Protein AF-A0AAN7CM68-F1 (afdb_monomer)

InterPro domains:
  IPR055560 Domain of unknown function DUF7136 [PF23584] (25-98)
  IPR055560 Domain of unknown function DUF7136 [PF23584] (101-208)

Mean predicted aligned error: 13.09 Å

Radius of gyration: 24.4 Å; Cα contacts (8 Å, |Δi|>4): 337; chains: 1; bounding box: 64×38×96 Å

Structure (mmCIF, N/CA/C/O backbone):
data_AF-A0AAN7CM68-F1
#
_entry.id   AF-A0AAN7CM68-F1
#
loop_
_atom_site.group_PDB
_atom_site.id
_atom_site.type_symbol
_atom_site.label_atom_id
_atom_site.label_alt_id
_atom_site.label_comp_id
_atom_site.label_asym_id
_atom_site.label_entity_id
_atom_site.label_seq_id
_atom_site.pdbx_PDB_ins_code
_atom_site.Cartn_x
_atom_site.Cartn_y
_atom_site.Cartn_z
_atom_site.occupancy
_atom_site.B_iso_or_equiv
_atom_site.auth_seq_id
_atom_site.auth_comp_id
_atom_site.auth_asym_id
_atom_site.auth_atom_id
_atom_site.pdbx_PDB_model_num
ATOM 1 N N . MET A 1 1 ? 42.131 8.428 -72.072 1.00 36.12 1 MET A N 1
ATOM 2 C CA . MET A 1 1 ? 42.626 7.891 -70.786 1.00 36.12 1 MET A CA 1
ATOM 3 C C . MET A 1 1 ? 41.613 8.234 -69.709 1.00 36.12 1 MET A C 1
ATOM 5 O O . MET A 1 1 ? 41.350 9.407 -69.492 1.00 36.12 1 MET A O 1
ATOM 9 N N . ARG A 1 2 ? 40.977 7.212 -69.128 1.00 35.72 2 ARG A N 1
ATOM 10 C CA . ARG A 1 2 ? 40.148 7.325 -67.923 1.00 35.72 2 ARG A CA 1
ATOM 11 C C . ARG A 1 2 ? 41.067 7.219 -66.708 1.00 35.72 2 ARG A C 1
ATOM 13 O O . ARG A 1 2 ? 41.903 6.324 -66.688 1.00 35.72 2 ARG A O 1
ATOM 20 N N . LEU A 1 3 ? 40.844 8.055 -65.702 1.00 28.62 3 LEU A N 1
ATOM 21 C CA . LEU A 1 3 ? 41.120 7.729 -64.305 1.00 28.62 3 LEU A CA 1
ATOM 22 C C . LEU A 1 3 ? 40.011 8.362 -63.463 1.00 28.62 3 LEU A C 1
ATOM 24 O O . LEU A 1 3 ? 39.944 9.569 -63.266 1.00 28.62 3 LEU A O 1
ATOM 28 N N . SER A 1 4 ? 39.085 7.498 -63.071 1.00 40.84 4 SER A N 1
ATOM 29 C CA . SER A 1 4 ? 38.078 7.690 -62.038 1.00 40.84 4 SER A CA 1
ATOM 30 C C . SER A 1 4 ? 38.726 7.594 -60.658 1.00 40.84 4 SER A C 1
ATOM 32 O O . SER A 1 4 ? 39.494 6.662 -60.428 1.00 40.84 4 SER A O 1
ATOM 34 N N . SER A 1 5 ? 38.344 8.463 -59.724 1.00 33.94 5 SER A N 1
ATOM 35 C CA . SER A 1 5 ? 38.439 8.169 -58.291 1.00 33.94 5 SER A CA 1
ATOM 36 C C . SER A 1 5 ? 37.196 8.716 -57.577 1.00 33.94 5 SER A C 1
ATOM 38 O O . SER A 1 5 ? 36.943 9.920 -57.669 1.00 33.94 5 SER A O 1
ATOM 40 N N . PRO A 1 6 ? 36.374 7.857 -56.947 1.00 47.22 6 PRO A N 1
ATOM 41 C CA . PRO A 1 6 ? 35.194 8.261 -56.200 1.00 47.22 6 PRO A CA 1
ATOM 42 C C . PRO A 1 6 ? 35.484 8.414 -54.695 1.00 47.22 6 PRO A C 1
ATOM 44 O O . PRO A 1 6 ? 36.424 7.837 -54.162 1.00 47.22 6 PRO A O 1
ATOM 47 N N . ALA A 1 7 ? 34.558 9.106 -54.027 1.00 45.25 7 ALA A N 1
ATOM 48 C CA . ALA A 1 7 ? 34.230 8.990 -52.605 1.00 45.25 7 ALA A CA 1
ATOM 49 C C . ALA A 1 7 ? 35.201 9.599 -51.575 1.00 45.25 7 ALA A C 1
ATOM 51 O O . ALA A 1 7 ? 36.033 8.921 -50.986 1.00 45.25 7 ALA A O 1
ATOM 52 N N . VAL A 1 8 ? 34.924 10.854 -51.207 1.00 42.00 8 VAL A N 1
ATOM 53 C CA . VAL A 1 8 ? 34.974 11.274 -49.797 1.00 42.00 8 VAL A CA 1
ATOM 54 C C . VAL A 1 8 ? 33.658 11.988 -49.491 1.00 42.00 8 VAL A C 1
ATOM 56 O O . VAL A 1 8 ? 33.570 13.210 -49.457 1.00 42.00 8 VAL A O 1
ATOM 59 N N . TRP A 1 9 ? 32.587 11.208 -49.351 1.00 34.94 9 TRP A N 1
ATOM 60 C CA . TRP A 1 9 ? 31.402 11.672 -48.636 1.00 34.94 9 TRP A CA 1
ATOM 61 C C . TRP A 1 9 ? 31.684 11.438 -47.157 1.00 34.94 9 TRP A C 1
ATOM 63 O O . TRP A 1 9 ? 31.400 10.370 -46.622 1.00 34.94 9 TRP A O 1
ATOM 73 N N . SER A 1 10 ? 32.300 12.421 -46.505 1.00 39.22 10 SER A N 1
ATOM 74 C CA . SER A 1 10 ? 32.344 12.459 -45.048 1.00 39.22 10 SER A CA 1
ATOM 75 C C . SER A 1 10 ? 30.936 12.761 -44.544 1.00 39.22 10 SER A C 1
ATOM 77 O O . SER A 1 10 ? 30.595 13.909 -44.272 1.00 39.22 10 SER A O 1
ATOM 79 N N . PHE A 1 11 ? 30.100 11.731 -44.419 1.00 37.66 11 PHE A N 1
ATOM 80 C CA . PHE A 1 11 ? 29.031 11.781 -43.437 1.00 37.66 11 PHE A CA 1
ATOM 81 C C . PHE A 1 11 ? 29.714 11.734 -42.076 1.00 37.66 11 PHE A C 1
ATOM 83 O O . PHE A 1 11 ? 30.081 10.673 -41.577 1.00 37.66 11 PHE A O 1
ATOM 90 N N . VAL A 1 12 ? 29.922 12.911 -41.489 1.00 42.41 12 VAL A N 1
ATOM 91 C CA . VAL A 1 12 ? 30.040 13.037 -40.040 1.00 42.41 12 VAL A CA 1
ATOM 92 C C . VAL A 1 12 ? 28.701 12.545 -39.508 1.00 42.41 12 VAL A C 1
ATOM 94 O O . VAL A 1 12 ? 27.730 13.297 -39.445 1.00 42.41 12 VAL A O 1
ATOM 97 N N . THR A 1 13 ? 28.605 11.245 -39.230 1.00 47.78 13 THR A N 1
ATOM 98 C CA . THR A 1 13 ? 27.513 10.705 -38.437 1.00 47.78 13 THR A CA 1
ATOM 99 C C . THR A 1 13 ? 27.644 11.391 -37.095 1.00 47.78 13 THR A C 1
ATOM 101 O O . THR A 1 13 ? 28.538 11.076 -36.308 1.00 47.78 13 THR A O 1
ATOM 104 N N . SER A 1 14 ? 26.816 12.416 -36.900 1.00 43.22 14 SER A N 1
ATOM 105 C CA . SER A 1 14 ? 26.559 13.001 -35.600 1.00 43.22 14 SER A CA 1
ATOM 106 C C . SER A 1 14 ? 26.435 11.841 -34.624 1.00 43.22 14 SER A C 1
ATOM 108 O O . SER A 1 14 ? 25.642 10.922 -34.846 1.00 43.22 14 SER A O 1
ATOM 110 N N . LEU A 1 15 ? 27.288 11.852 -33.602 1.00 45.03 15 LEU A N 1
ATOM 111 C CA . LEU A 1 15 ? 27.149 11.021 -32.425 1.00 45.03 15 LEU A CA 1
ATOM 112 C C . LEU A 1 15 ? 25.863 11.490 -31.734 1.00 45.03 15 LEU A C 1
ATOM 114 O O . LEU A 1 15 ? 25.888 12.226 -30.753 1.00 45.03 15 LEU A O 1
ATOM 118 N N . VAL A 1 16 ? 24.717 11.129 -32.312 1.00 39.53 16 VAL A N 1
ATOM 119 C CA . VAL A 1 16 ? 23.469 11.080 -31.582 1.00 39.53 16 VAL A CA 1
ATOM 120 C C . VAL A 1 16 ? 23.751 10.000 -30.559 1.00 39.53 16 VAL A C 1
ATOM 122 O O . VAL A 1 16 ? 23.796 8.816 -30.896 1.00 39.53 16 VAL A O 1
ATOM 125 N N . CYS A 1 17 ? 24.028 10.406 -29.322 1.00 37.34 17 CYS A N 1
ATOM 126 C CA . CYS A 1 17 ? 23.752 9.551 -28.187 1.00 37.34 17 CYS A CA 1
ATOM 127 C C . CYS A 1 17 ? 22.266 9.212 -28.302 1.00 37.34 17 CYS A C 1
ATOM 129 O O . CYS A 1 17 ? 21.407 9.934 -27.799 1.00 37.34 17 CYS A O 1
ATOM 131 N N . LEU A 1 18 ? 21.958 8.143 -29.036 1.00 40.59 18 LEU A N 1
ATOM 132 C CA . LEU A 1 18 ? 20.762 7.370 -28.813 1.00 40.59 18 LEU A CA 1
ATOM 133 C C . LEU A 1 18 ? 20.963 6.863 -27.393 1.00 40.59 18 LEU A C 1
ATOM 135 O O . LEU A 1 18 ? 21.586 5.829 -27.165 1.00 40.59 18 LEU A O 1
ATOM 139 N N . TYR A 1 19 ? 20.513 7.654 -26.418 1.00 42.66 19 TYR A N 1
ATOM 140 C CA . TYR A 1 19 ? 20.039 7.070 -25.185 1.00 42.66 19 TYR A CA 1
ATOM 141 C C . TYR A 1 19 ? 19.116 5.958 -25.657 1.00 42.66 19 TYR A C 1
ATOM 143 O O . TYR A 1 19 ? 18.123 6.228 -26.334 1.00 42.66 19 TYR A O 1
ATOM 151 N N . VAL A 1 20 ? 19.519 4.710 -25.429 1.00 46.28 20 VAL A N 1
ATOM 152 C CA . VAL A 1 20 ? 18.593 3.595 -25.528 1.00 46.28 20 VAL A CA 1
ATOM 153 C C . VAL A 1 20 ? 17.522 3.950 -24.512 1.00 46.28 20 VAL A C 1
ATOM 155 O O . VAL A 1 20 ? 17.718 3.794 -23.309 1.00 46.28 20 VAL A O 1
ATOM 158 N N . VAL A 1 21 ? 16.437 4.559 -24.986 1.00 54.03 21 VAL A N 1
ATOM 159 C CA . VAL A 1 21 ? 15.210 4.648 -24.219 1.00 54.03 21 VAL A CA 1
ATOM 160 C C . VAL A 1 21 ? 14.783 3.199 -24.156 1.00 54.03 21 VAL A C 1
ATOM 162 O O . VAL A 1 21 ? 14.296 2.654 -25.143 1.00 54.03 21 VAL A O 1
ATOM 165 N N . ALA A 1 22 ? 15.132 2.533 -23.057 1.00 57.31 22 ALA A N 1
ATOM 166 C CA . ALA A 1 22 ? 14.662 1.188 -22.813 1.00 57.31 22 ALA A CA 1
ATOM 167 C C . ALA A 1 22 ? 13.136 1.259 -22.894 1.00 57.31 22 ALA A C 1
ATOM 169 O O . ALA A 1 22 ? 12.516 2.069 -22.196 1.00 57.31 22 ALA A O 1
ATOM 170 N N . GLU A 1 23 ? 12.551 0.501 -23.820 1.00 59.91 23 GLU A N 1
ATOM 171 C CA . GLU A 1 23 ? 11.101 0.454 -23.939 1.00 59.91 23 GLU A CA 1
ATOM 172 C C . GLU A 1 23 ? 10.525 -0.014 -22.593 1.00 59.91 23 GLU A C 1
ATOM 174 O O . GLU A 1 23 ? 11.128 -0.865 -21.923 1.00 59.91 23 GLU A O 1
ATOM 179 N N . PRO A 1 24 ? 9.409 0.578 -22.135 1.00 64.19 24 PRO A N 1
ATOM 180 C CA . PRO A 1 24 ? 8.782 0.131 -20.906 1.00 64.19 24 PRO A CA 1
ATOM 181 C C . PRO A 1 24 ? 8.359 -1.333 -21.067 1.00 64.19 24 PRO A C 1
ATOM 183 O O . PRO A 1 24 ? 7.583 -1.670 -21.958 1.00 64.19 24 PRO A O 1
ATOM 186 N N . ALA A 1 25 ? 8.856 -2.187 -20.175 1.00 75.75 25 ALA A N 1
ATOM 187 C CA . ALA A 1 25 ? 8.429 -3.574 -20.025 1.00 75.75 25 ALA A CA 1
ATOM 188 C C . ALA A 1 25 ? 6.964 -3.654 -19.567 1.00 75.75 25 ALA A C 1
ATOM 190 O O . ALA A 1 25 ? 6.265 -4.631 -19.833 1.00 75.75 25 ALA A O 1
ATOM 191 N N . GLY A 1 26 ? 6.491 -2.607 -18.888 1.00 86.75 26 GLY A N 1
ATOM 192 C CA . GLY A 1 26 ? 5.092 -2.410 -18.550 1.00 86.75 26 GLY A CA 1
ATOM 193 C C . GLY A 1 26 ? 4.875 -1.190 -17.662 1.00 86.75 26 GLY A C 1
ATOM 194 O O . GLY A 1 26 ? 5.819 -0.510 -17.254 1.00 86.75 26 GLY A O 1
ATOM 195 N N . VAL A 1 27 ? 3.605 -0.929 -17.358 1.00 88.56 27 VAL A N 1
ATOM 196 C CA . VAL A 1 27 ? 3.201 0.073 -16.368 1.00 88.56 27 VAL A CA 1
ATOM 197 C C . VAL A 1 27 ? 2.935 -0.647 -15.051 1.00 88.56 27 VAL A C 1
ATOM 199 O O . VAL A 1 27 ? 2.140 -1.586 -15.025 1.00 88.56 27 VAL A O 1
ATOM 202 N N . LEU A 1 28 ? 3.623 -0.231 -13.990 1.00 88.50 28 LEU A N 1
ATOM 203 C CA . LEU A 1 28 ? 3.284 -0.566 -12.609 1.00 88.50 28 LEU A CA 1
ATOM 204 C C . LEU A 1 28 ? 2.388 0.545 -12.072 1.00 88.50 28 LEU A C 1
ATOM 206 O O . LEU A 1 28 ? 2.791 1.707 -12.101 1.00 88.50 28 LEU A O 1
ATOM 210 N N . GLU A 1 29 ? 1.212 0.198 -11.567 1.00 90.19 29 GLU A N 1
ATOM 211 C CA . GLU A 1 29 ? 0.297 1.153 -10.945 1.00 90.19 29 GLU A CA 1
ATOM 212 C C . GLU A 1 29 ? 0.022 0.747 -9.498 1.00 90.19 29 GLU A C 1
ATOM 214 O O . GLU A 1 29 ? -0.225 -0.423 -9.198 1.00 90.19 29 GLU A O 1
ATOM 219 N N . ILE A 1 30 ? 0.125 1.728 -8.605 1.00 88.69 30 ILE A N 1
ATOM 220 C CA . ILE A 1 30 ? -0.050 1.578 -7.164 1.00 88.69 30 ILE A CA 1
ATOM 221 C C . ILE A 1 30 ? -1.099 2.589 -6.727 1.00 88.69 30 ILE A C 1
ATOM 223 O O . ILE A 1 30 ? -0.873 3.791 -6.866 1.00 88.69 30 ILE A O 1
ATOM 227 N N . ASP A 1 31 ? -2.194 2.114 -6.142 1.00 88.75 31 ASP A N 1
ATOM 228 C CA . ASP A 1 31 ? -3.308 2.959 -5.726 1.00 88.75 31 ASP A CA 1
ATOM 229 C C . ASP A 1 31 ? -3.589 2.843 -4.234 1.00 88.75 31 ASP A C 1
ATOM 231 O O . ASP A 1 31 ? -3.668 1.751 -3.672 1.00 88.75 31 ASP A O 1
ATOM 235 N N . LEU A 1 32 ? -3.848 3.977 -3.592 1.00 87.00 32 LEU A N 1
ATOM 236 C CA . LEU A 1 32 ? -4.474 4.043 -2.283 1.00 87.00 32 LEU A CA 1
ATOM 237 C C . LEU A 1 32 ? -5.956 3.661 -2.419 1.00 87.00 32 LEU A C 1
ATOM 239 O O . LEU A 1 32 ? -6.823 4.472 -2.757 1.00 87.00 32 LEU A O 1
ATOM 243 N N . VAL A 1 33 ? -6.258 2.401 -2.121 1.00 86.62 33 VAL A N 1
ATOM 244 C CA . VAL A 1 33 ? -7.617 1.849 -2.147 1.00 86.62 33 VAL A CA 1
ATOM 245 C C . VAL A 1 33 ? -8.419 2.392 -0.978 1.00 86.62 33 VAL A C 1
ATOM 247 O O . VAL A 1 33 ? -9.565 2.825 -1.145 1.00 86.62 33 VAL A O 1
ATOM 250 N N . PHE A 1 34 ? -7.801 2.394 0.200 1.00 84.06 34 PHE A N 1
ATOM 251 C CA . PHE A 1 34 ? -8.412 2.864 1.424 1.00 84.06 34 PHE A CA 1
ATOM 252 C C . PHE A 1 34 ? -7.363 3.500 2.341 1.00 84.06 34 PHE A C 1
ATOM 254 O O . PHE A 1 34 ? -6.275 2.954 2.491 1.00 84.06 34 PHE A O 1
ATOM 261 N N . PRO A 1 35 ? -7.686 4.609 3.014 1.00 79.75 35 PRO A N 1
ATOM 262 C CA . PRO A 1 35 ? -8.949 5.347 2.957 1.00 79.75 35 PRO A CA 1
ATOM 263 C C . PRO A 1 35 ? -9.004 6.421 1.869 1.00 79.75 35 PRO A C 1
ATOM 265 O O . PRO A 1 35 ? -8.047 7.140 1.609 1.00 79.75 35 PRO A O 1
ATOM 268 N N . ARG A 1 36 ? -10.193 6.579 1.276 1.00 78.12 36 ARG A N 1
ATOM 269 C CA . ARG A 1 36 ? -10.518 7.647 0.309 1.00 78.12 36 ARG A CA 1
ATOM 270 C C . ARG A 1 36 ? -11.063 8.895 1.003 1.00 78.12 36 ARG A C 1
ATOM 272 O O . ARG A 1 36 ? -11.408 8.824 2.182 1.00 78.12 36 ARG A O 1
ATOM 279 N N . ASN A 1 37 ? -11.237 10.003 0.270 1.00 71.94 37 ASN A N 1
ATOM 280 C CA . ASN A 1 37 ? -11.794 11.276 0.766 1.00 71.94 37 ASN A CA 1
ATOM 281 C C . ASN A 1 37 ? -13.298 11.186 1.134 1.00 71.94 37 ASN A C 1
ATOM 283 O O . ASN A 1 37 ? -14.180 11.777 0.507 1.00 71.94 37 ASN A O 1
ATOM 287 N N . LYS A 1 38 ? -13.601 10.381 2.152 1.00 72.56 38 LYS A N 1
ATOM 288 C CA . LYS A 1 38 ? -14.911 10.169 2.765 1.00 72.56 38 LYS A CA 1
ATOM 289 C C . LYS A 1 38 ? -14.744 10.165 4.280 1.00 72.56 38 LYS A C 1
ATOM 291 O O . LYS A 1 38 ? -13.650 10.268 4.824 1.00 72.56 38 LYS A O 1
ATOM 296 N N . THR A 1 39 ? -15.873 10.103 4.971 1.00 71.38 39 THR A N 1
ATOM 297 C CA . THR A 1 39 ? -15.906 10.070 6.429 1.00 71.38 39 THR A CA 1
ATOM 298 C C . THR A 1 39 ? -16.145 8.650 6.908 1.00 71.38 39 THR A C 1
ATOM 300 O O . THR A 1 39 ? -17.187 8.075 6.592 1.00 71.38 39 THR A O 1
ATOM 303 N N . TYR A 1 40 ? -15.233 8.151 7.732 1.00 73.50 40 TYR A N 1
ATOM 304 C CA . TYR A 1 40 ? -15.317 6.829 8.341 1.00 73.50 40 TYR A CA 1
ATOM 305 C C . TYR A 1 40 ? -15.527 6.945 9.846 1.00 73.50 40 TYR A C 1
ATOM 307 O O . TYR A 1 40 ? -15.152 7.951 10.467 1.00 73.50 40 TYR A O 1
ATOM 315 N N . GLU A 1 41 ? -16.153 5.921 10.418 1.00 74.69 41 GLU A N 1
ATOM 316 C CA . GLU A 1 41 ? -16.169 5.740 11.861 1.00 74.69 41 GLU A CA 1
ATOM 317 C C . GLU A 1 41 ? -14.741 5.436 12.348 1.00 74.69 41 GLU A C 1
ATOM 319 O O . GLU A 1 41 ? -14.076 4.585 11.755 1.00 74.69 41 GLU A O 1
ATOM 324 N N . PRO A 1 42 ? -14.235 6.125 13.389 1.00 69.94 42 PRO A N 1
ATOM 325 C CA . PRO A 1 42 ? -12.911 5.836 13.921 1.00 69.94 42 PRO A CA 1
ATOM 326 C C . PRO A 1 42 ? -12.844 4.398 14.440 1.00 69.94 42 PRO A C 1
ATOM 328 O O . PRO A 1 42 ? -13.576 4.039 15.362 1.00 69.94 42 PRO A O 1
ATOM 331 N N . THR A 1 43 ? -11.931 3.603 13.889 1.00 73.75 43 THR A N 1
ATOM 332 C CA . THR A 1 43 ? -11.587 2.280 14.416 1.00 73.75 43 THR A CA 1
ATOM 333 C C . THR A 1 43 ? -10.100 2.271 14.775 1.00 73.75 43 THR A C 1
ATOM 335 O O . THR A 1 43 ? -9.295 2.779 13.995 1.00 73.75 43 THR A O 1
ATOM 338 N N . PRO A 1 44 ? -9.701 1.748 15.952 1.00 75.25 44 PRO A N 1
ATOM 339 C CA . PRO A 1 44 ? -8.299 1.774 16.368 1.00 75.25 44 PRO A CA 1
ATOM 340 C C . PRO A 1 44 ? -7.354 1.047 15.410 1.00 75.25 44 PRO A C 1
ATOM 342 O O . PRO A 1 44 ? -6.194 1.409 15.365 1.00 75.25 44 PRO A O 1
ATOM 345 N N . TYR A 1 45 ? -7.845 0.067 14.651 1.00 80.50 45 TYR A N 1
ATOM 346 C CA . TYR A 1 45 ? -7.060 -0.760 13.727 1.00 80.50 45 TYR A CA 1
ATOM 347 C C . TYR A 1 45 ? -7.503 -0.565 12.280 1.00 80.50 45 TYR A C 1
ATOM 349 O O . TYR A 1 45 ? -7.581 -1.516 11.505 1.00 80.50 45 TYR A O 1
ATOM 357 N N . MET A 1 46 ? -7.880 0.666 11.934 1.00 80.50 46 MET A N 1
ATOM 358 C CA . MET A 1 46 ? -8.304 0.984 10.579 1.00 80.50 46 MET A CA 1
ATOM 359 C C . MET A 1 46 ? -7.132 0.765 9.610 1.00 80.50 46 MET A C 1
ATOM 361 O O . MET A 1 46 ? -6.105 1.420 9.789 1.00 80.50 46 MET A O 1
ATOM 365 N N . PRO A 1 47 ? -7.256 -0.123 8.606 1.00 85.69 47 PRO A N 1
ATOM 366 C CA . PRO A 1 47 ? -6.150 -0.403 7.698 1.00 85.69 47 PRO A CA 1
ATOM 367 C C . PRO A 1 47 ? -5.879 0.789 6.774 1.00 85.69 47 PRO A C 1
ATOM 369 O O . PRO A 1 47 ? -6.783 1.553 6.446 1.00 85.69 47 PRO A O 1
ATOM 372 N N . VAL A 1 48 ? -4.651 0.915 6.290 1.00 85.25 48 VAL A N 1
ATOM 373 C CA . VAL A 1 48 ? -4.329 1.648 5.061 1.00 85.25 48 VAL A CA 1
ATOM 374 C C . VAL A 1 48 ? -4.074 0.595 3.993 1.00 85.25 48 VAL A C 1
ATOM 376 O O . VAL A 1 48 ? -3.202 -0.246 4.169 1.00 85.25 48 VAL A O 1
ATOM 379 N N . VAL A 1 49 ? -4.864 0.593 2.923 1.00 87.62 49 VAL A N 1
ATOM 380 C CA . VAL A 1 49 ? -4.839 -0.450 1.892 1.00 87.62 49 VAL A CA 1
ATOM 381 C C . VAL A 1 49 ? -4.341 0.142 0.588 1.00 87.62 49 VAL A C 1
ATOM 383 O O . VAL A 1 49 ? -4.957 1.062 0.042 1.00 87.62 49 VAL A O 1
ATOM 386 N N . PHE A 1 50 ? -3.269 -0.445 0.074 1.00 88.81 50 PHE A N 1
ATOM 387 C CA . PHE A 1 50 ? -2.759 -0.213 -1.265 1.00 88.81 50 PHE A CA 1
ATOM 388 C C . PHE A 1 50 ? -3.150 -1.372 -2.169 1.00 88.81 50 PHE A C 1
ATOM 390 O O . PHE A 1 50 ? -3.125 -2.532 -1.758 1.00 88.81 50 PHE A O 1
ATOM 397 N N . GLY A 1 51 ? -3.523 -1.054 -3.397 1.00 89.31 51 GLY A N 1
ATOM 398 C CA . GLY A 1 51 ? -3.734 -2.030 -4.445 1.00 89.31 51 GLY A CA 1
ATOM 399 C C . GLY A 1 51 ? -2.694 -1.845 -5.542 1.00 89.31 51 GLY A C 1
ATOM 400 O O . GLY A 1 51 ? -2.225 -0.734 -5.781 1.00 89.31 51 GLY A O 1
ATOM 401 N N . PHE A 1 52 ? -2.347 -2.943 -6.199 1.00 89.44 52 PHE A N 1
ATOM 402 C CA . PHE A 1 52 ? -1.320 -2.973 -7.226 1.00 89.44 52 PHE A CA 1
ATOM 403 C C . PHE A 1 52 ? -1.845 -3.641 -8.488 1.00 89.44 52 PHE A C 1
ATOM 405 O O . PHE A 1 52 ? -2.320 -4.785 -8.454 1.00 89.44 52 PHE A O 1
ATOM 412 N N . HIS A 1 53 ? -1.660 -2.941 -9.600 1.00 88.50 53 HIS A N 1
ATOM 413 C CA . HIS A 1 53 ? -1.755 -3.487 -10.944 1.00 88.50 53 HIS A CA 1
ATOM 414 C C . HIS A 1 53 ? -0.355 -3.760 -11.484 1.00 88.50 53 HIS A C 1
ATOM 416 O O . HIS A 1 53 ? 0.564 -2.962 -11.305 1.00 88.50 53 HIS A O 1
ATOM 422 N N . ASN A 1 54 ? -0.195 -4.897 -12.155 1.00 86.00 54 ASN A N 1
ATOM 423 C CA . ASN A 1 54 ? 1.075 -5.430 -12.629 1.00 86.00 54 ASN A CA 1
ATOM 424 C C . ASN A 1 54 ? 2.069 -5.733 -11.493 1.00 86.00 54 ASN A C 1
ATOM 426 O O . ASN A 1 54 ? 3.236 -5.337 -11.522 1.00 86.00 54 ASN A O 1
ATOM 430 N N . GLY A 1 55 ? 1.591 -6.455 -10.472 1.00 81.88 55 GLY A N 1
ATOM 431 C CA . GLY A 1 55 ? 2.338 -6.772 -9.245 1.00 81.88 55 GLY A CA 1
ATOM 432 C C . GLY A 1 55 ? 3.677 -7.489 -9.471 1.00 81.88 55 GLY A C 1
ATOM 433 O O . GLY A 1 55 ? 4.614 -7.318 -8.696 1.00 81.88 55 GLY A O 1
ATOM 434 N N . GLU A 1 56 ? 3.835 -8.226 -10.573 1.00 81.94 56 GLU A N 1
ATOM 435 C CA . GLU A 1 56 ? 5.114 -8.855 -10.941 1.00 81.94 56 GLU A CA 1
ATOM 436 C C . GLU A 1 56 ? 6.237 -7.826 -11.173 1.00 81.94 56 GLU A C 1
ATOM 438 O O . GLU A 1 56 ? 7.413 -8.119 -10.937 1.00 81.94 56 GLU A O 1
ATOM 443 N N . LEU A 1 57 ? 5.902 -6.592 -11.573 1.00 84.50 57 LEU A N 1
ATOM 444 C CA . LEU A 1 57 ? 6.878 -5.505 -11.687 1.00 84.50 57 LEU A CA 1
ATOM 445 C C . LEU A 1 57 ? 7.354 -4.998 -10.321 1.00 84.50 57 LEU A C 1
ATOM 447 O O . LEU A 1 57 ? 8.472 -4.490 -10.229 1.00 84.50 57 LEU A O 1
ATOM 451 N N . VAL A 1 58 ? 6.576 -5.192 -9.249 1.00 80.88 58 VAL A N 1
ATOM 452 C CA . VAL A 1 58 ? 6.989 -4.849 -7.878 1.00 80.88 58 VAL A CA 1
ATOM 453 C C . VAL A 1 58 ? 8.163 -5.717 -7.439 1.00 80.88 58 VAL A C 1
ATOM 455 O O . VAL A 1 58 ? 9.108 -5.208 -6.842 1.00 80.88 58 VAL A O 1
ATOM 458 N N . ARG A 1 59 ? 8.179 -7.005 -7.813 1.00 76.62 59 ARG A N 1
ATOM 459 C CA . ARG A 1 59 ? 9.314 -7.904 -7.524 1.00 76.62 59 ARG A CA 1
ATOM 460 C C . ARG A 1 59 ? 10.614 -7.428 -8.160 1.00 76.62 59 ARG A C 1
ATOM 462 O O . ARG A 1 59 ? 11.686 -7.637 -7.596 1.00 76.62 59 ARG A O 1
ATOM 469 N N . ARG A 1 60 ? 10.512 -6.821 -9.345 1.00 75.69 60 ARG A N 1
ATOM 470 C CA . ARG A 1 60 ? 11.659 -6.293 -10.088 1.00 75.69 60 ARG A CA 1
ATOM 471 C C . ARG A 1 60 ? 12.111 -4.953 -9.520 1.00 75.69 60 ARG A C 1
ATOM 473 O O . ARG A 1 60 ? 13.298 -4.765 -9.293 1.00 75.69 60 ARG A O 1
ATOM 480 N N . LEU A 1 61 ? 11.169 -4.042 -9.282 1.00 76.94 61 LEU A N 1
ATOM 481 C CA . LEU A 1 61 ? 11.464 -2.688 -8.820 1.00 76.94 61 LEU A CA 1
ATOM 482 C C . LEU A 1 61 ? 11.850 -2.638 -7.331 1.00 76.94 61 LEU A C 1
ATOM 484 O O . LEU A 1 61 ? 12.573 -1.730 -6.935 1.00 76.94 61 LEU A O 1
ATOM 488 N N . ARG A 1 62 ? 11.374 -3.598 -6.525 1.00 74.75 62 ARG A N 1
ATOM 489 C CA . ARG A 1 62 ? 11.501 -3.644 -5.057 1.00 74.75 62 ARG A CA 1
ATOM 490 C C . ARG A 1 62 ? 11.245 -2.279 -4.386 1.00 74.75 62 ARG A C 1
ATOM 492 O O . ARG A 1 62 ? 12.103 -1.804 -3.645 1.00 74.75 62 ARG A O 1
ATOM 499 N N . PRO A 1 63 ? 10.105 -1.616 -4.656 1.00 75.44 63 PRO A N 1
ATOM 500 C CA . PRO A 1 63 ? 9.806 -0.343 -4.024 1.00 75.44 63 PRO A CA 1
ATOM 501 C C . PRO A 1 63 ? 9.463 -0.539 -2.543 1.00 75.44 63 PRO A C 1
ATOM 503 O O . PRO A 1 63 ? 8.901 -1.563 -2.153 1.00 75.44 63 PRO A O 1
ATOM 506 N N . ASP A 1 64 ? 9.744 0.482 -1.741 1.00 76.69 64 ASP A N 1
ATOM 507 C CA . ASP A 1 64 ? 9.227 0.599 -0.381 1.00 76.69 64 ASP A CA 1
ATOM 508 C C . ASP A 1 64 ? 7.995 1.510 -0.386 1.00 76.69 64 ASP A C 1
ATOM 510 O O . ASP A 1 64 ? 7.969 2.533 -1.079 1.00 76.69 64 ASP A O 1
ATOM 514 N N . ILE A 1 65 ? 6.980 1.163 0.410 1.00 76.25 65 ILE A N 1
ATOM 515 C CA . ILE A 1 65 ? 5.889 2.088 0.721 1.00 76.25 65 ILE A CA 1
ATOM 516 C C . ILE A 1 65 ? 6.218 2.776 2.031 1.00 76.25 65 ILE A C 1
ATOM 518 O O . ILE A 1 65 ? 6.336 2.135 3.073 1.00 76.25 65 ILE A O 1
ATOM 522 N N . VAL A 1 66 ? 6.323 4.100 1.971 1.00 73.56 66 VAL A N 1
ATOM 523 C CA . VAL A 1 66 ? 6.497 4.942 3.150 1.00 73.56 66 VAL A CA 1
ATOM 524 C C . VAL A 1 66 ? 5.217 5.731 3.363 1.00 73.56 66 VAL A C 1
ATOM 526 O O . VAL A 1 66 ? 4.822 6.522 2.505 1.00 73.56 66 VAL A O 1
ATOM 529 N N . ILE A 1 67 ? 4.569 5.516 4.506 1.00 73.44 67 ILE A N 1
ATOM 530 C CA . ILE A 1 67 ? 3.439 6.335 4.941 1.00 73.44 67 ILE A CA 1
ATOM 531 C C . ILE A 1 67 ? 3.826 7.131 6.179 1.00 73.44 67 ILE A C 1
ATOM 533 O O . ILE A 1 67 ? 4.384 6.591 7.130 1.00 73.44 67 ILE A O 1
ATOM 537 N N . SER A 1 68 ? 3.472 8.410 6.185 1.00 72.44 68 SER A N 1
ATOM 538 C CA . SER A 1 68 ? 3.614 9.264 7.360 1.00 72.44 68 SER A CA 1
ATOM 539 C C . SER A 1 68 ? 2.249 9.454 8.001 1.00 72.44 68 SER A C 1
ATOM 541 O O . SER A 1 68 ? 1.307 9.945 7.370 1.00 72.44 68 SER A O 1
ATOM 543 N N . ILE A 1 69 ? 2.133 9.075 9.270 1.00 70.38 69 ILE A N 1
ATOM 544 C CA . ILE A 1 69 ? 0.911 9.261 10.049 1.00 70.38 69 ILE A CA 1
ATOM 545 C C . ILE A 1 69 ? 1.147 10.404 11.030 1.00 70.38 69 ILE A C 1
ATOM 547 O O . ILE A 1 69 ? 2.044 10.348 11.870 1.00 70.38 69 ILE A O 1
ATOM 551 N N . LEU A 1 70 ? 0.333 11.455 10.930 1.00 70.00 70 LEU A N 1
ATOM 552 C CA . LEU A 1 70 ? 0.483 12.652 11.751 1.00 70.00 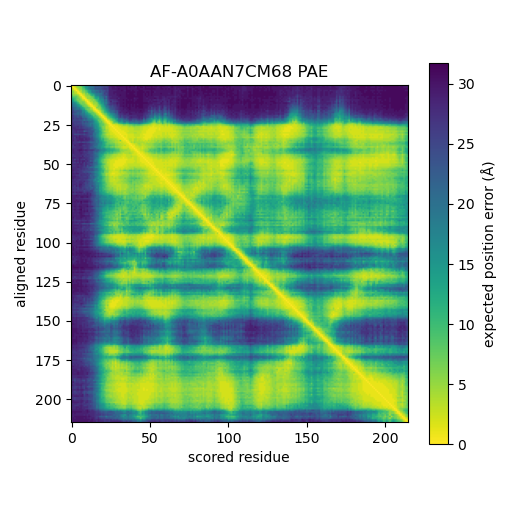70 LEU A CA 1
ATOM 553 C C . LEU A 1 70 ? -0.179 12.455 13.112 1.00 70.00 70 LEU A C 1
ATOM 555 O O . LEU A 1 70 ? -1.273 11.899 13.226 1.00 70.00 70 LEU A O 1
ATOM 559 N N . ASN A 1 71 ? 0.430 12.968 14.172 1.00 64.56 71 ASN A N 1
ATOM 560 C CA . ASN A 1 71 ? -0.239 13.058 15.459 1.00 64.56 71 ASN A CA 1
ATOM 561 C C . ASN A 1 71 ? -1.277 14.193 15.428 1.00 64.56 71 ASN A C 1
ATOM 563 O O . ASN A 1 71 ? -0.983 15.325 15.054 1.00 64.56 71 ASN A O 1
ATOM 567 N N . LYS A 1 72 ? -2.518 13.912 15.847 1.00 65.25 72 LYS A N 1
ATOM 568 C CA . LYS A 1 72 ? -3.577 14.932 15.878 1.00 65.25 72 LYS A CA 1
ATOM 569 C C . LYS A 1 72 ? -3.272 16.070 16.851 1.00 65.25 72 LYS A C 1
ATOM 571 O O . LYS A 1 72 ? -3.669 17.205 16.602 1.00 65.25 72 LYS A O 1
ATOM 576 N N . ALA A 1 73 ? -2.666 15.743 17.990 1.00 70.56 73 ALA A N 1
ATOM 577 C CA . ALA A 1 73 ? -2.368 16.710 19.040 1.00 70.56 73 ALA A CA 1
ATOM 578 C C . ALA A 1 73 ? -1.163 17.590 18.681 1.00 70.56 73 ALA A C 1
ATOM 580 O O . ALA A 1 73 ? -1.097 18.731 19.129 1.00 70.56 73 ALA A O 1
ATOM 581 N N . ASP A 1 74 ? -0.252 17.070 17.858 1.00 71.19 74 ASP A N 1
ATOM 582 C CA . ASP A 1 74 ? 0.925 17.781 17.371 1.00 71.19 74 ASP A CA 1
ATOM 583 C C . ASP A 1 74 ? 1.236 17.348 15.929 1.00 71.19 74 ASP A C 1
ATOM 585 O O . ASP A 1 74 ? 1.943 16.363 15.725 1.00 71.19 74 ASP A O 1
ATOM 589 N N . PRO A 1 75 ? 0.713 18.054 14.912 1.00 69.50 75 PRO A N 1
ATOM 590 C CA . PRO A 1 75 ? 0.919 17.694 13.509 1.00 69.50 75 PRO A CA 1
ATOM 591 C C . PRO A 1 75 ? 2.382 17.723 13.047 1.00 69.50 75 PRO A C 1
ATOM 593 O O . PRO A 1 75 ? 2.675 17.188 11.983 1.00 69.50 75 PRO A O 1
ATOM 596 N N . ASN A 1 76 ? 3.290 18.334 13.817 1.00 74.19 76 ASN A N 1
ATOM 597 C CA . ASN A 1 76 ? 4.728 18.303 13.530 1.00 74.19 76 ASN A CA 1
ATOM 598 C C . ASN A 1 76 ? 5.387 17.002 14.008 1.00 74.19 76 ASN A C 1
ATOM 600 O O . ASN A 1 76 ? 6.542 16.737 13.687 1.00 74.19 76 ASN A O 1
ATOM 604 N N . ASN A 1 77 ? 4.660 16.205 14.789 1.00 70.00 77 ASN A N 1
ATOM 605 C CA . ASN A 1 77 ? 5.069 14.897 15.257 1.00 70.00 77 ASN A CA 1
ATOM 606 C C . ASN A 1 77 ? 4.414 13.831 14.369 1.00 70.00 77 ASN A C 1
ATOM 608 O O . ASN A 1 77 ? 3.252 13.460 14.564 1.00 70.00 77 ASN A O 1
ATOM 612 N N . SER A 1 78 ? 5.152 13.389 13.354 1.00 69.56 78 SER A N 1
ATOM 613 C CA . SER A 1 78 ? 4.777 12.279 12.482 1.00 69.56 78 SER A CA 1
ATOM 614 C C . SER A 1 78 ? 5.553 11.022 12.848 1.00 69.56 78 SER A C 1
ATOM 616 O O . SER A 1 78 ? 6.714 11.089 13.246 1.00 69.56 78 SER A O 1
ATOM 618 N N . GLU A 1 79 ? 4.917 9.871 12.671 1.00 68.94 79 GLU A N 1
ATOM 619 C CA . GLU A 1 79 ? 5.625 8.596 12.619 1.00 68.94 79 GLU A CA 1
ATOM 620 C C . GLU A 1 79 ? 5.569 8.046 11.200 1.00 68.94 79 GLU A C 1
ATOM 622 O O . GLU A 1 79 ? 4.502 8.017 10.576 1.00 68.94 79 GLU A O 1
ATOM 627 N N . ASP A 1 80 ? 6.736 7.638 10.711 1.00 66.62 80 ASP A N 1
ATOM 628 C CA . ASP A 1 80 ? 6.894 7.028 9.402 1.00 66.62 80 ASP A CA 1
ATOM 629 C C . ASP A 1 80 ? 6.839 5.510 9.548 1.00 66.62 80 ASP A C 1
ATOM 631 O O . ASP A 1 80 ? 7.583 4.911 10.328 1.00 66.62 80 ASP A O 1
ATOM 635 N N . TYR A 1 81 ? 5.962 4.893 8.767 1.00 66.88 81 TYR A N 1
ATOM 636 C CA . TYR A 1 81 ? 5.871 3.450 8.631 1.00 66.88 81 TYR A CA 1
ATOM 637 C C . TYR A 1 81 ? 6.392 3.068 7.259 1.00 66.88 81 TYR A C 1
ATOM 639 O O . TYR A 1 81 ? 5.947 3.604 6.242 1.00 66.88 81 TYR A O 1
ATOM 647 N N . ILE A 1 82 ? 7.349 2.147 7.257 1.00 63.34 82 ILE A N 1
ATOM 648 C CA . ILE A 1 82 ? 7.982 1.637 6.048 1.00 63.34 82 ILE A CA 1
ATOM 649 C C . ILE A 1 82 ? 7.533 0.193 5.882 1.00 63.34 82 ILE A C 1
ATOM 651 O O . ILE A 1 82 ? 7.904 -0.662 6.686 1.00 63.34 82 ILE A O 1
ATOM 655 N N . GLU A 1 83 ? 6.761 -0.069 4.833 1.00 71.31 83 GLU A N 1
ATOM 656 C CA . GLU A 1 83 ? 6.398 -1.420 4.428 1.00 71.31 83 GLU A CA 1
ATOM 657 C C . GLU A 1 83 ? 7.316 -1.866 3.290 1.00 71.31 83 GLU A C 1
ATOM 659 O O . GLU A 1 83 ? 7.349 -1.264 2.210 1.00 71.31 83 GLU A O 1
ATOM 664 N N . ARG A 1 84 ? 8.083 -2.929 3.549 1.00 66.50 84 ARG A N 1
ATOM 665 C CA . ARG A 1 84 ? 9.030 -3.489 2.583 1.00 66.50 84 ARG A CA 1
ATOM 666 C C . ARG A 1 84 ? 8.338 -4.541 1.735 1.00 66.50 84 ARG A C 1
ATOM 668 O O . ARG A 1 84 ? 8.149 -5.674 2.164 1.00 66.50 84 ARG A O 1
ATOM 675 N N . LEU A 1 85 ? 8.045 -4.194 0.488 1.00 71.56 85 LEU A N 1
ATOM 676 C CA . LEU A 1 85 ? 7.248 -5.023 -0.423 1.00 71.56 85 LEU A CA 1
ATOM 677 C C . LEU A 1 85 ? 7.947 -6.305 -0.906 1.00 71.56 85 LEU A C 1
ATOM 679 O O . LEU A 1 85 ? 7.330 -7.143 -1.563 1.00 71.56 85 LEU A O 1
ATOM 683 N N . VAL A 1 86 ? 9.225 -6.481 -0.565 1.00 65.00 86 VAL A N 1
ATOM 684 C CA . VAL A 1 86 ? 10.022 -7.675 -0.885 1.00 65.00 86 VAL A CA 1
ATOM 685 C C . VAL A 1 86 ? 9.518 -8.943 -0.182 1.00 65.00 86 VAL A C 1
ATOM 687 O O . VAL A 1 86 ? 9.741 -10.044 -0.678 1.00 65.00 86 VAL A O 1
ATOM 690 N N . THR A 1 87 ? 8.832 -8.809 0.957 1.00 64.38 87 THR A N 1
ATOM 691 C CA . THR A 1 87 ? 8.282 -9.941 1.723 1.00 64.38 87 THR A CA 1
ATOM 692 C C . THR A 1 87 ? 6.882 -10.349 1.266 1.00 64.38 87 THR A C 1
ATOM 694 O O . THR A 1 87 ? 6.386 -11.401 1.673 1.00 64.38 87 THR A O 1
ATOM 697 N N . VAL A 1 88 ? 6.244 -9.542 0.413 1.00 72.00 88 VAL A N 1
ATOM 698 C CA . VAL A 1 88 ? 4.908 -9.809 -0.122 1.00 72.00 88 VAL A CA 1
ATOM 699 C C . VAL A 1 88 ? 5.012 -10.835 -1.248 1.00 72.00 88 VAL A C 1
ATOM 701 O O . VAL A 1 88 ? 5.839 -10.719 -2.155 1.00 72.00 88 VAL A O 1
ATOM 704 N N . ASN A 1 89 ? 4.155 -11.855 -1.206 1.00 75.88 89 ASN A N 1
ATOM 705 C CA . ASN A 1 89 ? 4.057 -12.825 -2.288 1.00 75.88 89 ASN A CA 1
ATOM 706 C C . ASN A 1 89 ? 3.209 -12.249 -3.429 1.00 75.88 89 ASN A C 1
ATOM 708 O O . ASN A 1 89 ? 1.984 -12.357 -3.419 1.00 75.88 89 ASN A O 1
ATOM 712 N N . TRP A 1 90 ? 3.875 -11.622 -4.395 1.00 78.94 90 TRP A N 1
ATOM 713 C CA . TRP A 1 90 ? 3.237 -11.093 -5.596 1.00 78.94 90 TRP A CA 1
ATOM 714 C C . TRP A 1 90 ? 2.795 -12.237 -6.498 1.00 78.94 90 TRP A C 1
ATOM 716 O O . TRP A 1 90 ? 3.606 -13.083 -6.875 1.00 78.94 90 TRP A O 1
ATOM 726 N N . THR A 1 91 ? 1.511 -12.254 -6.843 1.00 69.75 91 THR A N 1
ATOM 727 C CA . THR A 1 91 ? 0.972 -13.212 -7.808 1.00 69.75 91 THR A CA 1
ATOM 728 C C . THR A 1 91 ? 0.536 -12.492 -9.077 1.00 69.75 91 THR A C 1
ATOM 730 O O . THR A 1 91 ? 0.148 -11.322 -9.044 1.00 69.75 91 THR A O 1
ATOM 733 N N . SER A 1 92 ? 0.519 -13.214 -10.195 1.00 66.81 92 SER A N 1
ATOM 734 C CA . SER A 1 92 ? -0.084 -12.740 -11.445 1.00 66.81 92 SER A CA 1
ATOM 735 C C . SER A 1 92 ? -1.613 -12.617 -11.377 1.00 66.81 92 SER A C 1
ATOM 737 O O . SER A 1 92 ? -2.223 -12.089 -12.306 1.00 66.81 92 SER A O 1
ATOM 739 N N . ASN A 1 93 ? -2.241 -13.080 -10.289 1.00 68.44 93 ASN A N 1
ATOM 740 C CA . ASN A 1 93 ? -3.661 -12.875 -10.042 1.00 68.44 93 ASN A CA 1
ATOM 741 C C . ASN A 1 93 ? -3.864 -11.459 -9.494 1.00 68.44 93 ASN A C 1
ATOM 743 O O . ASN A 1 93 ? -3.595 -11.178 -8.329 1.00 68.44 93 ASN A O 1
ATOM 747 N N . GLU A 1 94 ? -4.317 -10.561 -10.360 1.00 72.69 94 GLU A N 1
ATOM 748 C CA . GLU A 1 94 ? -4.606 -9.177 -10.002 1.00 72.69 94 GLU A CA 1
ATOM 749 C C . GLU A 1 94 ? -6.040 -8.971 -9.492 1.00 72.69 94 GLU A C 1
ATOM 751 O O . GLU A 1 94 ? -6.951 -9.692 -9.915 1.00 72.69 94 GLU A O 1
ATOM 756 N N . PRO A 1 95 ? -6.273 -7.921 -8.678 1.00 74.81 95 PRO A N 1
ATOM 757 C CA . PRO A 1 95 ? -5.277 -7.013 -8.086 1.00 74.81 95 PRO A CA 1
ATOM 758 C C . PRO A 1 95 ? -4.610 -7.600 -6.830 1.00 74.81 95 PRO A C 1
ATOM 760 O O . PRO A 1 95 ? -5.236 -8.330 -6.064 1.00 74.81 95 PRO A O 1
ATOM 763 N N . ASN A 1 96 ? -3.342 -7.244 -6.594 1.00 86.56 96 ASN A N 1
ATOM 764 C CA . ASN A 1 96 ? -2.650 -7.578 -5.342 1.00 86.56 96 ASN A CA 1
ATOM 765 C C . ASN A 1 96 ? -2.910 -6.466 -4.312 1.00 86.56 96 ASN A C 1
ATOM 767 O O . ASN A 1 96 ? -2.876 -5.288 -4.672 1.00 86.56 96 ASN A O 1
ATOM 771 N N . PHE A 1 97 ? -3.141 -6.821 -3.046 1.00 87.81 97 PHE A N 1
ATOM 772 C CA . PHE A 1 97 ? -3.378 -5.862 -1.962 1.00 87.81 97 PHE A CA 1
ATOM 773 C C . PHE A 1 97 ? -2.278 -5.933 -0.907 1.00 87.81 97 PHE A C 1
ATOM 775 O O . PHE A 1 97 ? -1.790 -7.016 -0.591 1.00 87.81 97 PHE A O 1
ATOM 782 N N . VAL A 1 98 ? -1.920 -4.772 -0.363 1.00 87.38 98 VAL A N 1
ATOM 783 C CA . VAL A 1 98 ? -1.033 -4.642 0.796 1.00 87.38 98 VAL A CA 1
ATOM 784 C C . VAL A 1 98 ? -1.700 -3.730 1.810 1.00 87.38 98 VAL A C 1
ATOM 786 O O . VAL A 1 98 ? -2.030 -2.581 1.501 1.00 87.38 98 VAL A O 1
ATOM 789 N N . GLU A 1 99 ? -1.901 -4.241 3.018 1.00 86.88 99 GLU A N 1
ATOM 790 C CA . GLU A 1 99 ? -2.471 -3.504 4.135 1.00 86.88 99 GLU A CA 1
ATOM 791 C C . GLU A 1 99 ? -1.434 -3.147 5.208 1.00 86.88 99 GLU A C 1
ATOM 793 O O . GLU A 1 99 ? -0.660 -3.980 5.671 1.00 86.88 99 GLU A O 1
ATOM 798 N N . ILE A 1 100 ? -1.472 -1.894 5.660 1.00 81.50 100 ILE A N 1
ATOM 799 C CA . ILE A 1 100 ? -0.747 -1.424 6.839 1.00 81.50 100 ILE A CA 1
ATOM 800 C C . ILE A 1 100 ? -1.769 -1.244 7.958 1.00 81.50 100 ILE A C 1
ATOM 802 O O . ILE A 1 100 ? -2.703 -0.449 7.839 1.00 81.50 100 ILE A O 1
ATOM 806 N N . ILE A 1 101 ? -1.609 -2.009 9.036 1.00 78.38 101 ILE A N 1
ATOM 807 C CA . ILE A 1 101 ? -2.505 -1.995 10.195 1.00 78.38 101 ILE A CA 1
ATOM 808 C C . ILE A 1 101 ? -1.688 -1.729 11.452 1.00 78.38 101 ILE A C 1
ATOM 810 O O . ILE A 1 101 ? -0.840 -2.540 11.831 1.00 78.38 101 ILE A O 1
ATOM 814 N N . ASP A 1 102 ? -2.014 -0.640 12.140 1.00 75.62 102 ASP A N 1
ATOM 815 C CA . ASP A 1 102 ? -1.478 -0.329 13.459 1.00 75.62 102 ASP A CA 1
ATOM 816 C C . ASP A 1 102 ? -2.550 0.349 14.337 1.00 75.62 102 ASP A C 1
ATOM 818 O O . ASP A 1 102 ? -3.654 0.668 13.889 1.00 75.62 102 ASP A O 1
ATOM 822 N N . LYS A 1 103 ? -2.259 0.511 15.628 1.00 74.81 103 LYS A N 1
ATOM 823 C CA . LYS A 1 103 ? -3.159 1.083 16.623 1.00 74.81 103 LYS A CA 1
ATOM 824 C C . LYS A 1 103 ? -3.173 2.612 16.536 1.00 74.81 103 LYS A C 1
ATOM 826 O O . LYS A 1 103 ? -2.380 3.315 17.162 1.00 74.81 103 LYS A O 1
ATOM 831 N N . HIS A 1 104 ? -4.155 3.155 15.830 1.00 67.81 104 HIS A N 1
ATOM 832 C CA . HIS A 1 104 ? -4.342 4.585 15.594 1.00 67.81 104 HIS A CA 1
ATOM 833 C C . HIS A 1 104 ? -5.431 5.183 16.502 1.00 67.81 104 HIS A C 1
ATOM 835 O O . HIS A 1 104 ? -6.532 5.510 16.066 1.00 67.81 104 HIS A O 1
ATOM 841 N N . THR A 1 105 ? -5.150 5.360 17.797 1.00 56.31 105 THR A N 1
ATOM 842 C CA . THR A 1 105 ? -6.133 5.944 18.741 1.00 56.31 105 THR A CA 1
ATOM 843 C C . THR A 1 105 ? -6.129 7.479 18.781 1.00 56.31 105 THR A C 1
ATOM 845 O O . THR A 1 105 ? -7.127 8.084 19.173 1.00 56.31 105 THR A O 1
ATOM 848 N N . THR A 1 106 ? -5.038 8.131 18.361 1.00 49.66 106 THR A N 1
ATOM 849 C CA . THR A 1 106 ? -4.850 9.600 18.434 1.00 49.66 106 THR A CA 1
ATOM 850 C C . THR A 1 106 ? -4.250 10.223 17.169 1.00 49.66 106 THR A C 1
ATOM 852 O O . THR A 1 106 ? -3.948 11.418 17.152 1.00 49.66 106 THR A O 1
ATOM 855 N N . ARG A 1 107 ? -4.071 9.442 16.101 1.00 54.00 107 ARG A N 1
ATOM 856 C CA . ARG A 1 107 ? -3.266 9.828 14.936 1.00 54.00 107 ARG A CA 1
ATOM 857 C C . ARG A 1 107 ? -4.139 10.036 13.695 1.00 54.00 107 ARG A C 1
ATOM 859 O O . ARG A 1 107 ? -5.083 9.288 13.458 1.00 54.00 107 ARG A O 1
ATOM 866 N N . LEU A 1 108 ? -3.861 11.111 12.965 1.00 49.53 108 LEU A N 1
ATOM 867 C CA . LEU A 1 108 ? -4.458 11.472 11.688 1.00 49.53 108 LEU A CA 1
ATOM 868 C C . LEU A 1 108 ? -3.471 11.114 10.578 1.00 49.53 108 LEU A C 1
ATOM 870 O O . LEU A 1 108 ? -2.522 11.839 10.308 1.00 49.53 108 LEU A O 1
ATOM 874 N N . SER A 1 109 ? -3.730 10.045 9.851 1.00 51.28 109 SER A N 1
ATOM 875 C CA . SER A 1 109 ? -3.444 10.068 8.416 1.00 51.28 109 SER A CA 1
ATOM 876 C C . SER A 1 109 ? -4.439 11.044 7.766 1.00 51.28 109 SER A C 1
ATOM 878 O O . SER A 1 109 ? -5.478 11.341 8.353 1.00 51.28 109 SER A O 1
ATOM 880 N N . SER A 1 110 ? -4.104 11.637 6.622 1.00 45.62 110 SER A N 1
ATOM 881 C CA . SER A 1 110 ? -4.707 12.852 6.022 1.00 45.62 110 SER A CA 1
ATOM 882 C C . SER A 1 110 ? -6.217 12.821 5.671 1.00 45.62 110 SER A C 1
ATOM 884 O O . SER A 1 110 ? -6.701 13.646 4.898 1.00 45.62 110 SER A O 1
ATOM 886 N N . PHE A 1 111 ? -7.005 11.924 6.263 1.00 47.66 111 PHE A N 1
ATOM 887 C CA . PHE A 1 111 ? -8.444 11.761 6.096 1.0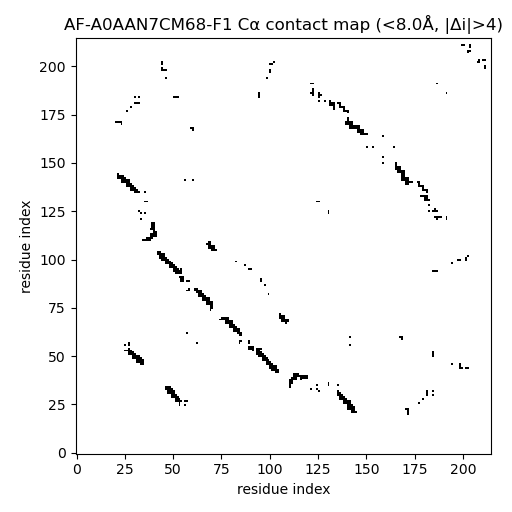0 47.66 111 PHE A CA 1
ATOM 888 C C . PHE A 1 111 ? -9.225 12.109 7.376 1.00 47.66 111 PHE A C 1
ATOM 890 O O . PHE A 1 111 ? -8.815 11.862 8.510 1.00 47.66 111 PHE A O 1
ATOM 897 N N . VAL A 1 112 ? -10.416 12.688 7.202 1.00 45.97 112 VAL A N 1
ATOM 898 C CA . VAL A 1 112 ? -11.242 13.169 8.319 1.00 45.97 112 VAL A CA 1
ATOM 899 C C . VAL A 1 112 ? -12.117 12.037 8.873 1.00 45.97 112 VAL A C 1
ATOM 901 O O . VAL A 1 112 ? -13.188 11.744 8.337 1.00 45.97 112 VAL A O 1
ATOM 904 N N . MET A 1 113 ? -11.709 11.441 9.995 1.00 51.91 113 MET A N 1
ATOM 905 C CA . MET A 1 113 ? -12.568 10.546 10.787 1.00 51.91 113 MET A CA 1
ATOM 906 C C . MET A 1 113 ? -13.603 11.360 11.586 1.00 51.91 113 MET A C 1
ATOM 908 O O . MET A 1 113 ? -13.240 12.323 12.268 1.00 51.91 113 MET A O 1
ATOM 912 N N . LYS A 1 114 ? -14.895 10.994 11.545 1.00 50.38 114 LYS A N 1
ATOM 913 C CA . LYS A 1 114 ? -15.941 11.627 12.385 1.00 50.38 114 LYS A CA 1
ATOM 914 C C . LYS A 1 114 ? -16.737 10.567 13.143 1.00 50.38 114 LYS A C 1
ATOM 916 O O . LYS A 1 114 ? -17.181 9.582 12.565 1.00 50.38 114 LYS A O 1
ATOM 921 N N . LYS A 1 115 ? -16.959 10.811 14.436 1.00 49.41 115 LYS A N 1
ATOM 922 C CA . LYS A 1 115 ? -17.759 9.959 15.331 1.00 49.41 115 LYS A CA 1
ATOM 923 C C . LYS A 1 115 ? -19.207 9.828 14.820 1.00 49.41 115 LYS A C 1
ATOM 925 O O . LYS A 1 115 ? -19.804 10.839 14.458 1.00 49.41 115 LYS A O 1
ATOM 930 N N . GLY A 1 116 ? -19.766 8.611 14.827 1.00 55.03 116 GLY A N 1
ATOM 931 C CA . GLY A 1 116 ? -21.183 8.345 14.514 1.00 55.03 116 GLY A CA 1
ATOM 932 C C . GLY A 1 116 ? -21.518 8.043 13.044 1.00 55.03 116 GLY A C 1
ATOM 933 O O . GLY A 1 116 ? -22.663 8.230 12.634 1.00 55.03 116 GLY A O 1
ATOM 934 N N . ARG A 1 117 ? -20.542 7.619 12.231 1.00 66.81 117 ARG A N 1
ATOM 935 C CA . ARG A 1 117 ? -20.770 7.090 10.869 1.00 66.81 117 ARG A CA 1
ATOM 936 C C . ARG A 1 117 ? -20.892 5.560 10.892 1.00 66.81 117 ARG A C 1
ATOM 938 O O . ARG A 1 117 ? -20.688 4.956 11.931 1.00 66.81 117 ARG A O 1
ATOM 945 N N . LYS A 1 118 ? -21.274 4.960 9.757 1.00 66.75 118 LYS A N 1
ATOM 946 C CA . LYS A 1 118 ? -21.320 3.499 9.589 1.00 66.75 118 LYS A CA 1
ATOM 947 C C . LYS A 1 118 ? -19.897 2.903 9.629 1.00 66.75 118 LYS A C 1
ATOM 949 O O . LYS A 1 118 ? -18.972 3.605 9.200 1.00 66.75 118 LYS A O 1
ATOM 954 N N . PRO A 1 119 ? -19.751 1.630 10.046 1.00 70.69 119 PRO A N 1
ATOM 955 C CA . PRO A 1 119 ? -18.510 0.876 9.904 1.00 70.69 119 PRO A CA 1
ATOM 956 C C . PRO A 1 119 ? -17.983 0.902 8.466 1.00 70.69 119 PRO A C 1
ATOM 958 O O . PRO A 1 119 ? -18.748 1.073 7.513 1.00 70.69 119 PRO A O 1
ATOM 961 N N . VAL A 1 120 ? -16.669 0.740 8.323 1.00 78.38 120 VAL A N 1
ATOM 962 C CA . VAL A 1 120 ? -15.992 0.694 7.022 1.00 78.38 120 VAL A CA 1
ATOM 963 C C . VAL A 1 120 ? -16.472 -0.531 6.239 1.00 78.38 120 VAL A C 1
ATOM 965 O O . VAL A 1 120 ? -16.383 -1.653 6.725 1.00 78.38 120 VAL A O 1
ATOM 968 N N . ASP A 1 121 ? -16.950 -0.305 5.017 1.00 82.69 121 ASP A N 1
ATOM 969 C CA . ASP A 1 121 ? -17.267 -1.347 4.037 1.00 82.69 121 ASP A CA 1
ATOM 970 C C . ASP A 1 121 ? -16.333 -1.159 2.837 1.00 82.69 121 ASP A C 1
ATOM 972 O O . ASP A 1 121 ? -16.543 -0.274 2.003 1.00 82.69 121 ASP A O 1
ATOM 976 N N . LEU A 1 122 ? -15.263 -1.958 2.787 1.00 82.44 122 LEU A N 1
ATOM 977 C CA . LEU A 1 122 ? -14.226 -1.841 1.759 1.00 82.44 122 LEU A CA 1
ATOM 978 C C . LEU A 1 122 ? -14.779 -2.085 0.348 1.00 82.44 122 LEU A C 1
ATOM 980 O O . LEU A 1 122 ? -14.360 -1.401 -0.585 1.00 82.44 122 LEU A O 1
ATOM 984 N N . VAL A 1 123 ? -15.760 -2.981 0.197 1.00 84.69 123 VAL A N 1
ATOM 985 C CA . VAL A 1 123 ? -16.387 -3.288 -1.099 1.00 84.69 123 VAL A CA 1
ATOM 986 C C . VAL A 1 123 ? -17.207 -2.092 -1.584 1.00 84.69 123 VAL A C 1
ATOM 988 O O . VAL A 1 123 ? -17.118 -1.691 -2.744 1.00 84.69 123 VAL A O 1
ATOM 991 N N . ALA A 1 124 ? -17.972 -1.457 -0.694 1.00 79.19 124 ALA A N 1
ATOM 992 C CA . ALA A 1 124 ? -18.788 -0.298 -1.053 1.00 79.19 124 ALA A CA 1
ATOM 993 C C . ALA A 1 124 ? -17.963 0.972 -1.344 1.00 79.19 124 ALA A C 1
ATOM 995 O O . ALA A 1 124 ? -18.415 1.839 -2.099 1.00 79.19 124 ALA A O 1
ATOM 996 N N . ILE A 1 125 ? -16.766 1.104 -0.760 1.00 73.38 125 ILE A N 1
ATOM 997 C CA . ILE A 1 125 ? -15.906 2.293 -0.913 1.00 73.38 125 ILE A CA 1
ATOM 998 C C . ILE A 1 125 ? -15.424 2.468 -2.351 1.00 73.38 125 ILE A C 1
ATOM 1000 O O . ILE A 1 125 ? -15.380 3.591 -2.853 1.00 73.38 125 ILE A O 1
ATOM 1004 N N . ILE A 1 126 ? -15.116 1.364 -3.020 1.00 72.75 126 ILE A N 1
ATOM 1005 C CA . ILE A 1 126 ? -14.624 1.358 -4.399 1.00 72.75 126 ILE A CA 1
ATOM 1006 C C . ILE A 1 126 ? -15.733 1.176 -5.444 1.00 72.75 126 ILE A C 1
ATOM 1008 O O . ILE A 1 126 ? -15.501 1.389 -6.628 1.00 72.75 126 ILE A O 1
ATOM 1012 N N . ALA A 1 127 ? -16.946 0.798 -5.022 1.00 70.06 127 ALA A N 1
ATOM 1013 C CA . ALA A 1 127 ? -18.076 0.569 -5.923 1.00 70.06 127 ALA A CA 1
ATOM 1014 C C . ALA A 1 127 ? -18.570 1.863 -6.595 1.00 70.06 127 ALA A C 1
ATOM 1016 O O . ALA A 1 127 ? -19.219 1.815 -7.638 1.00 70.06 127 ALA A O 1
ATOM 1017 N N . ASN A 1 128 ? -18.257 3.020 -6.003 1.00 64.31 128 ASN A N 1
ATOM 1018 C CA . ASN A 1 128 ? -18.613 4.327 -6.537 1.00 64.31 128 ASN A CA 1
ATOM 1019 C C . ASN A 1 128 ? -17.377 5.005 -7.138 1.00 64.31 128 ASN A C 1
ATOM 1021 O O . ASN A 1 128 ? -16.533 5.548 -6.414 1.00 64.31 128 ASN A O 1
ATOM 1025 N N . ASN A 1 129 ? -17.325 5.037 -8.474 1.00 64.06 129 ASN A N 1
ATOM 1026 C CA . ASN A 1 129 ? -16.253 5.672 -9.252 1.00 64.06 129 ASN A CA 1
ATOM 1027 C C . ASN A 1 129 ? -16.071 7.174 -8.953 1.00 64.06 129 ASN A C 1
ATOM 1029 O O . ASN A 1 129 ? -15.049 7.753 -9.299 1.00 64.06 129 ASN A O 1
ATOM 1033 N N . GLU A 1 130 ? -17.022 7.807 -8.258 1.00 59.94 130 GLU A N 1
ATOM 1034 C CA . GLU A 1 130 ? -16.962 9.207 -7.807 1.00 59.94 130 GLU A CA 1
ATOM 1035 C C . GLU A 1 130 ? -15.808 9.516 -6.833 1.00 59.94 130 GLU A C 1
ATOM 1037 O O . GLU A 1 130 ? -15.603 10.671 -6.466 1.00 59.94 130 GLU A O 1
ATOM 1042 N N . THR A 1 131 ? -15.087 8.501 -6.349 1.00 63.47 131 THR A N 1
ATOM 1043 C CA . THR A 1 131 ? -14.030 8.656 -5.336 1.00 63.47 131 THR A CA 1
ATOM 1044 C C . THR A 1 131 ? -12.616 8.408 -5.843 1.00 63.47 131 THR A C 1
ATOM 1046 O O . THR A 1 131 ? -11.684 8.552 -5.058 1.00 63.47 131 THR A O 1
ATOM 1049 N N . CYS A 1 132 ? -12.451 8.049 -7.117 1.00 69.19 132 CYS A N 1
ATOM 1050 C CA . CYS A 1 132 ? -11.145 7.824 -7.728 1.00 69.19 132 CYS A CA 1
ATOM 1051 C C . CYS A 1 132 ? -10.654 9.124 -8.364 1.00 69.19 132 CYS A C 1
ATOM 1053 O O . CYS A 1 132 ? -11.017 9.441 -9.495 1.00 69.19 132 CYS A O 1
ATOM 1055 N N . THR A 1 133 ? -9.853 9.897 -7.640 1.00 72.06 133 THR A N 1
ATOM 1056 C CA . THR A 1 133 ? -9.023 10.923 -8.273 1.00 72.06 133 THR A CA 1
ATOM 1057 C C . THR A 1 133 ? -7.694 10.293 -8.668 1.00 72.06 133 THR A C 1
ATOM 1059 O O . THR A 1 133 ? -7.186 9.439 -7.949 1.00 72.06 133 THR A O 1
ATOM 1062 N N . ASP A 1 134 ? -7.124 10.721 -9.790 1.00 69.69 134 ASP A N 1
ATOM 1063 C CA . ASP A 1 134 ? -5.778 10.348 -10.254 1.00 69.69 134 ASP A CA 1
ATOM 1064 C C . ASP A 1 134 ? -4.692 10.572 -9.185 1.00 69.69 134 ASP A C 1
ATOM 1066 O O . ASP A 1 134 ? -3.710 9.837 -9.123 1.00 69.69 134 ASP A O 1
ATOM 1070 N N . THR A 1 135 ? -4.918 11.518 -8.269 1.00 76.12 135 THR A N 1
ATOM 1071 C CA . THR A 1 135 ? -4.070 11.787 -7.096 1.00 76.12 135 THR A CA 1
ATOM 1072 C C . THR A 1 135 ? -4.011 10.659 -6.059 1.00 76.12 135 THR A C 1
ATOM 1074 O O . THR A 1 135 ? -3.267 10.783 -5.089 1.00 76.12 135 THR A O 1
ATOM 1077 N N . LEU A 1 136 ? -4.845 9.621 -6.173 1.00 80.69 136 LEU A N 1
ATOM 1078 C CA . LEU A 1 136 ? -4.862 8.485 -5.245 1.00 80.69 136 LEU A CA 1
ATOM 1079 C C . LEU A 1 136 ? -3.954 7.341 -5.694 1.00 80.69 136 LEU A C 1
ATOM 1081 O O . LEU A 1 136 ? -3.964 6.304 -5.046 1.00 80.69 136 LEU A O 1
ATOM 1085 N N . GLY A 1 137 ? -3.165 7.518 -6.749 1.00 84.94 137 GLY A N 1
ATOM 1086 C CA . GLY A 1 137 ? -2.222 6.505 -7.194 1.00 84.94 137 GLY A CA 1
ATOM 1087 C C . GLY A 1 137 ? -0.979 7.088 -7.841 1.00 84.94 137 GLY A C 1
ATOM 1088 O O . GLY A 1 137 ? -0.869 8.296 -8.065 1.00 84.94 137 GLY A O 1
ATOM 1089 N N . ILE A 1 138 ? -0.034 6.206 -8.145 1.00 86.94 138 ILE A N 1
ATOM 1090 C CA . ILE A 1 138 ? 1.168 6.492 -8.928 1.00 86.94 138 ILE A CA 1
ATOM 1091 C C . ILE A 1 138 ? 1.305 5.404 -9.990 1.00 86.94 138 ILE A C 1
ATOM 1093 O O . ILE A 1 138 ? 1.201 4.218 -9.687 1.00 86.94 138 ILE A O 1
ATOM 1097 N N . ALA A 1 139 ? 1.585 5.818 -11.224 1.00 89.00 139 ALA A N 1
ATOM 1098 C CA . ALA A 1 139 ? 1.909 4.922 -12.321 1.00 89.00 139 ALA A CA 1
ATOM 1099 C C . ALA A 1 139 ? 3.366 5.135 -12.745 1.00 89.00 139 ALA A C 1
A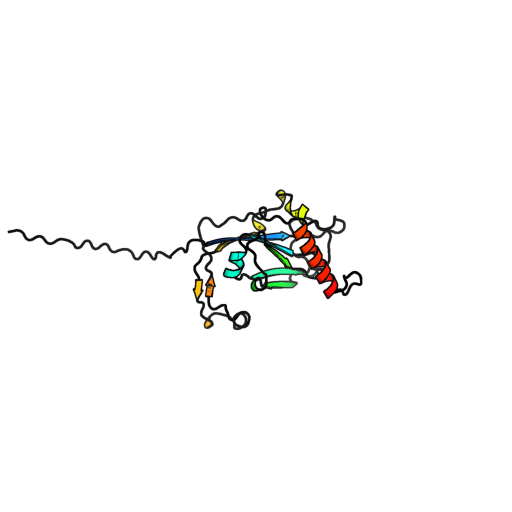TOM 1101 O O . ALA A 1 139 ? 3.824 6.268 -12.909 1.00 89.00 139 ALA A O 1
ATOM 1102 N N . LEU A 1 140 ? 4.100 4.038 -12.913 1.00 87.44 140 LEU A N 1
ATOM 1103 C CA . LEU A 1 140 ? 5.517 4.020 -13.252 1.00 87.44 140 LEU A CA 1
ATOM 1104 C C . LEU A 1 140 ? 5.733 3.168 -14.497 1.00 87.44 140 LEU A C 1
ATOM 1106 O O . LEU A 1 140 ? 5.330 2.008 -14.546 1.00 87.44 140 LEU A O 1
ATOM 1110 N N . ASN A 1 141 ? 6.432 3.725 -15.482 1.00 87.75 141 ASN A N 1
ATOM 1111 C CA . ASN A 1 141 ? 6.874 2.967 -16.645 1.00 87.75 141 ASN A CA 1
ATOM 1112 C C . ASN A 1 141 ? 8.152 2.213 -16.295 1.00 87.75 141 ASN A C 1
ATOM 1114 O O . ASN A 1 141 ? 9.243 2.780 -16.288 1.00 87.75 141 ASN A O 1
ATOM 1118 N N . VAL A 1 142 ? 8.009 0.934 -15.972 1.00 86.06 142 VAL A N 1
ATOM 1119 C CA . VAL A 1 142 ? 9.124 0.072 -15.580 1.00 86.06 142 VAL A CA 1
ATOM 1120 C C . VAL A 1 142 ? 9.766 -0.488 -16.840 1.00 86.06 142 VAL A C 1
ATOM 1122 O O . VAL A 1 142 ? 9.068 -0.979 -17.723 1.00 86.06 142 VAL A O 1
ATOM 1125 N N . THR A 1 143 ? 11.089 -0.409 -16.943 1.00 84.31 143 THR A N 1
ATOM 1126 C CA . THR A 1 143 ? 11.841 -0.953 -18.084 1.00 84.31 143 THR A CA 1
ATOM 1127 C C . THR A 1 143 ? 12.457 -2.308 -17.742 1.00 84.31 143 THR A C 1
ATOM 1129 O O . THR A 1 143 ? 12.584 -2.662 -16.571 1.00 84.31 143 T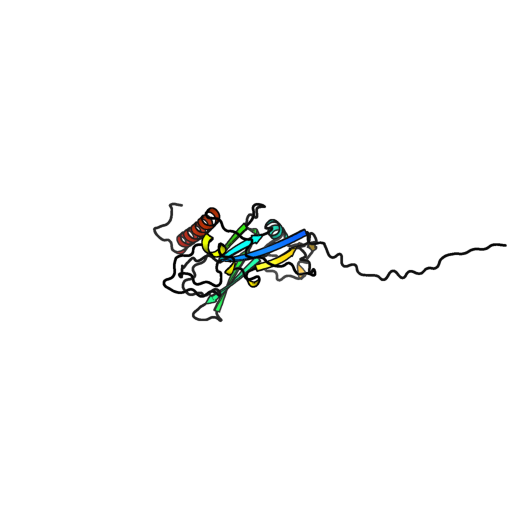HR A O 1
ATOM 1132 N N . ASP A 1 144 ? 12.889 -3.056 -18.757 1.00 80.81 144 ASP A N 1
ATOM 1133 C CA . ASP A 1 144 ? 13.706 -4.264 -18.560 1.00 80.81 144 ASP A CA 1
ATOM 1134 C C . ASP A 1 144 ? 15.192 -3.942 -18.297 1.00 80.81 144 ASP A C 1
ATOM 1136 O O . ASP A 1 144 ? 16.008 -4.844 -18.109 1.00 80.81 144 ASP A O 1
ATOM 1140 N N . ALA A 1 145 ? 15.574 -2.660 -18.294 1.00 79.19 145 ALA A N 1
ATOM 1141 C CA . ALA A 1 145 ? 16.952 -2.251 -18.085 1.00 79.19 145 ALA A CA 1
ATOM 1142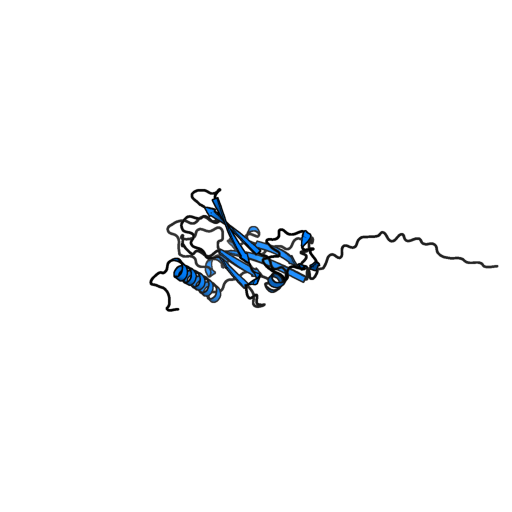 C C . ALA A 1 145 ? 17.283 -2.153 -16.591 1.00 79.19 145 ALA A C 1
ATOM 1144 O O . ALA A 1 145 ? 16.541 -1.567 -15.802 1.00 79.19 145 ALA A O 1
ATOM 1145 N N . THR A 1 146 ? 18.451 -2.670 -16.217 1.00 76.19 146 THR A N 1
ATOM 1146 C CA . THR A 1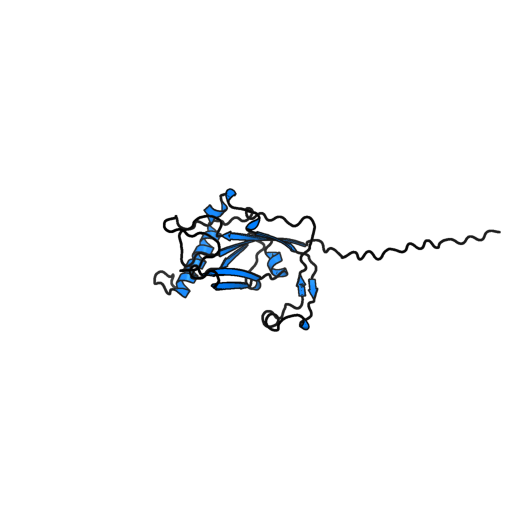 146 ? 19.003 -2.571 -14.863 1.00 76.19 146 THR A CA 1
ATOM 1147 C C . THR A 1 146 ? 20.337 -1.843 -14.883 1.00 76.19 146 THR A C 1
ATOM 1149 O O . THR A 1 146 ? 21.146 -2.046 -15.789 1.00 76.19 146 THR A O 1
ATOM 1152 N N . VAL A 1 147 ? 20.606 -1.041 -13.858 1.00 72.62 147 VAL A N 1
ATOM 1153 C CA . VAL A 1 147 ? 21.896 -0.383 -13.644 1.00 72.62 147 VAL A CA 1
ATOM 1154 C C . VAL A 1 147 ? 22.538 -0.931 -12.384 1.00 72.62 147 VAL A C 1
ATOM 1156 O O . VAL A 1 147 ? 21.911 -0.978 -11.330 1.00 72.62 147 VAL A O 1
ATOM 1159 N N . TYR A 1 148 ? 23.802 -1.328 -12.502 1.00 70.38 148 TYR A N 1
ATOM 1160 C CA . TYR A 1 148 ? 24.624 -1.684 -11.354 1.00 70.38 148 TYR A CA 1
ATOM 1161 C C . TYR A 1 148 ? 24.968 -0.426 -10.555 1.00 70.38 148 TYR A C 1
ATOM 1163 O O . TYR A 1 148 ? 25.481 0.545 -11.121 1.00 70.38 148 TYR A O 1
ATOM 1171 N N . ILE A 1 149 ? 24.706 -0.440 -9.249 1.00 63.78 149 ILE A N 1
ATOM 1172 C CA . ILE A 1 149 ? 25.022 0.688 -8.371 1.00 63.78 149 ILE A CA 1
ATOM 1173 C C . ILE A 1 149 ? 26.202 0.306 -7.480 1.00 63.78 149 ILE A C 1
ATOM 1175 O O . ILE A 1 149 ? 26.152 -0.658 -6.725 1.00 63.78 149 ILE A O 1
ATOM 1179 N N . SER A 1 150 ? 27.288 1.085 -7.561 1.00 62.66 150 SER A N 1
ATOM 1180 C CA . SER A 1 150 ? 28.467 0.880 -6.714 1.00 62.66 150 SER A CA 1
ATOM 1181 C C . SER A 1 150 ? 28.113 1.052 -5.225 1.00 62.66 150 SER A C 1
ATOM 1183 O O . SER A 1 150 ? 27.574 2.106 -4.863 1.00 62.66 150 SER A O 1
ATOM 1185 N N . PRO A 1 151 ? 28.501 0.110 -4.340 1.00 58.03 151 PRO A N 1
ATOM 1186 C CA . PRO A 1 151 ? 28.257 0.185 -2.894 1.00 58.03 151 PRO A CA 1
ATOM 1187 C C . PRO A 1 151 ? 28.814 1.448 -2.215 1.00 58.03 151 PRO A C 1
ATOM 1189 O O . PRO A 1 151 ? 28.368 1.830 -1.139 1.00 58.03 151 PRO A O 1
ATOM 1192 N N . SER A 1 152 ? 29.775 2.135 -2.842 1.00 57.81 152 SER A N 1
ATOM 1193 C CA . SER A 1 152 ? 30.375 3.376 -2.330 1.00 57.81 152 SER A CA 1
ATOM 1194 C C . SER A 1 152 ? 29.415 4.568 -2.256 1.00 57.81 152 SER A C 1
ATOM 1196 O O . SER A 1 152 ? 29.747 5.566 -1.621 1.00 57.81 152 SER A O 1
ATOM 1198 N N . ASN A 1 153 ? 28.267 4.497 -2.937 1.00 55.44 153 ASN A N 1
ATOM 1199 C CA . ASN A 1 153 ? 27.343 5.622 -3.091 1.00 55.44 153 ASN A CA 1
ATOM 1200 C C . ASN A 1 153 ? 26.139 5.557 -2.137 1.00 55.44 153 ASN A C 1
ATOM 1202 O O . ASN A 1 153 ? 25.329 6.483 -2.136 1.00 55.44 153 ASN A O 1
ATOM 1206 N N . TRP A 1 154 ? 26.017 4.499 -1.326 1.00 54.19 154 TRP A N 1
ATOM 1207 C CA . TRP A 1 154 ? 24.940 4.367 -0.343 1.00 54.19 154 TRP A CA 1
ATOM 1208 C C . TRP A 1 154 ? 25.438 4.652 1.080 1.00 54.19 154 TRP A C 1
ATOM 1210 O O . TRP A 1 154 ? 26.567 4.331 1.445 1.00 54.19 154 TRP A O 1
ATOM 1220 N N . SER A 1 155 ? 24.575 5.215 1.929 1.00 53.62 155 SER A N 1
ATOM 1221 C CA . SER A 1 155 ? 24.705 5.040 3.379 1.00 53.62 155 SER A CA 1
ATOM 1222 C C . SER A 1 155 ? 24.777 3.543 3.754 1.00 53.62 155 SER A C 1
ATOM 1224 O O . SER A 1 155 ? 24.074 2.698 3.203 1.00 53.62 155 SER A O 1
ATOM 1226 N N . ALA A 1 156 ? 25.617 3.181 4.724 1.00 51.00 156 ALA A N 1
ATOM 1227 C CA . ALA A 1 156 ? 25.820 1.781 5.129 1.00 51.00 156 ALA A CA 1
ATOM 1228 C C . ALA A 1 156 ? 24.521 1.039 5.536 1.00 51.00 156 ALA A C 1
ATOM 1230 O O . ALA A 1 156 ? 24.486 -0.189 5.567 1.00 51.00 156 ALA A O 1
ATOM 1231 N N . THR A 1 157 ? 23.445 1.774 5.825 1.00 49.38 157 THR A N 1
ATOM 1232 C CA . THR A 1 157 ? 22.164 1.261 6.315 1.00 49.38 157 THR A CA 1
ATOM 1233 C C . THR A 1 157 ? 21.354 0.473 5.282 1.00 49.38 157 THR A C 1
ATOM 1235 O O . THR A 1 157 ? 20.650 -0.449 5.678 1.00 49.38 157 THR A O 1
ATOM 1238 N N . VAL A 1 158 ? 21.436 0.775 3.979 1.00 50.03 158 VAL A N 1
ATOM 1239 C CA . VAL A 1 158 ? 20.625 0.037 2.982 1.00 50.03 158 VAL A CA 1
ATOM 1240 C C . VAL A 1 158 ? 21.320 -1.213 2.474 1.00 50.03 158 VAL A C 1
ATOM 1242 O O . VAL A 1 158 ? 20.665 -2.247 2.359 1.00 50.03 158 VAL A O 1
ATOM 1245 N N . LEU A 1 159 ? 22.644 -1.166 2.308 1.00 50.84 159 LEU A N 1
ATOM 1246 C CA . LEU A 1 159 ? 23.457 -2.349 2.003 1.00 50.84 159 LEU A CA 1
ATOM 1247 C C . LEU A 1 159 ? 23.356 -3.420 3.102 1.00 50.84 159 LEU A C 1
ATOM 1249 O O . LEU A 1 159 ? 23.443 -4.608 2.816 1.00 50.84 159 LEU A O 1
ATOM 1253 N N . ALA A 1 160 ? 23.130 -3.013 4.356 1.00 49.44 160 ALA A N 1
ATOM 1254 C CA . ALA A 1 160 ? 22.916 -3.936 5.469 1.00 49.44 160 ALA A CA 1
ATOM 1255 C C . ALA A 1 160 ? 21.532 -4.613 5.456 1.00 49.44 160 ALA A C 1
ATOM 1257 O O . ALA A 1 160 ? 21.311 -5.558 6.211 1.00 49.44 160 ALA A O 1
ATOM 1258 N N . SER A 1 161 ? 20.595 -4.122 4.641 1.00 52.66 161 SER A N 1
ATOM 1259 C CA . SER A 1 161 ? 19.185 -4.506 4.712 1.00 52.66 161 SER A CA 1
ATOM 1260 C C . SER A 1 161 ? 18.711 -5.394 3.557 1.00 52.66 161 SER A C 1
ATOM 1262 O O . SER A 1 161 ? 17.671 -6.033 3.687 1.00 52.66 161 SER A O 1
ATOM 1264 N N . ASP A 1 162 ? 19.457 -5.452 2.450 1.00 55.50 162 ASP A N 1
ATOM 1265 C CA . ASP A 1 162 ? 19.225 -6.394 1.349 1.00 55.50 162 ASP A CA 1
ATOM 1266 C C . ASP A 1 162 ? 20.534 -6.599 0.548 1.00 55.50 162 ASP A C 1
ATOM 1268 O O . ASP A 1 162 ? 20.920 -5.726 -0.236 1.00 55.50 162 ASP A O 1
ATOM 1272 N N . PRO A 1 163 ? 21.256 -7.718 0.759 1.00 54.16 163 PRO A N 1
ATOM 1273 C CA . PRO A 1 163 ? 22.534 -7.995 0.101 1.00 54.16 163 PRO A CA 1
ATOM 1274 C C . PRO A 1 163 ? 22.414 -8.284 -1.407 1.00 54.16 163 PRO A C 1
ATOM 1276 O O . PRO A 1 163 ? 23.440 -8.468 -2.055 1.00 54.16 163 PRO A O 1
ATOM 1279 N N . GLU A 1 164 ? 21.204 -8.315 -1.983 1.00 56.59 164 GLU A N 1
ATOM 1280 C CA . GLU A 1 164 ? 20.984 -8.517 -3.424 1.00 56.59 164 GLU A CA 1
ATOM 1281 C C . GLU A 1 164 ? 20.855 -7.205 -4.229 1.00 56.59 164 GLU A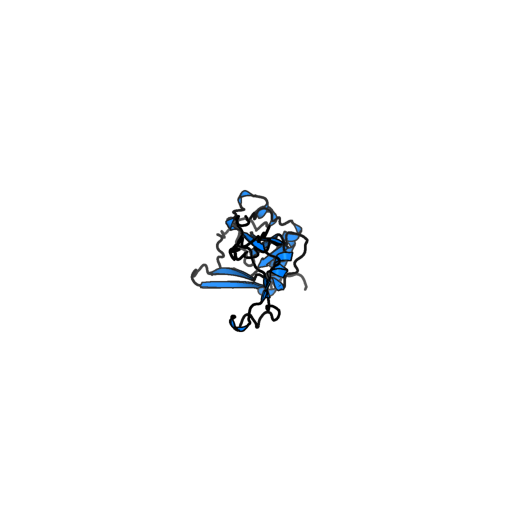 C 1
ATOM 1283 O O . GLU A 1 164 ? 20.699 -7.242 -5.451 1.00 56.59 164 GLU A O 1
ATOM 1288 N N . LEU A 1 165 ? 20.940 -6.032 -3.587 1.00 61.06 165 LEU A N 1
ATOM 1289 C CA . LEU A 1 165 ? 20.783 -4.712 -4.230 1.00 61.06 165 LEU A CA 1
ATOM 1290 C C . LEU A 1 165 ? 22.018 -4.240 -5.024 1.00 61.06 165 LEU A C 1
ATOM 1292 O O . LEU A 1 165 ? 22.344 -3.054 -5.048 1.00 61.06 165 LEU A O 1
ATOM 1296 N N . GLU A 1 166 ? 22.712 -5.145 -5.711 1.00 60.44 166 GLU A N 1
ATOM 1297 C CA . GLU A 1 166 ? 23.805 -4.765 -6.618 1.00 60.44 166 GLU A CA 1
ATOM 1298 C C . GLU A 1 166 ? 23.287 -4.075 -7.891 1.00 60.44 166 GLU A C 1
ATOM 1300 O O . GLU A 1 166 ? 24.028 -3.363 -8.571 1.00 60.44 166 GLU A O 1
ATOM 1305 N N . THR A 1 167 ? 22.001 -4.249 -8.216 1.00 70.12 167 THR A N 1
ATOM 1306 C CA . THR A 1 167 ? 21.378 -3.690 -9.421 1.00 70.12 167 THR A CA 1
ATOM 1307 C C . THR A 1 167 ? 20.020 -3.057 -9.121 1.00 70.12 167 THR A C 1
ATOM 1309 O O . THR A 1 167 ? 19.231 -3.594 -8.348 1.00 70.12 167 THR A O 1
ATOM 1312 N N . CYS A 1 168 ? 19.735 -1.918 -9.752 1.00 72.88 168 CYS A N 1
ATOM 1313 C CA . CYS A 1 168 ? 18.440 -1.241 -9.694 1.00 72.88 168 CYS A CA 1
ATOM 1314 C C . CYS A 1 168 ? 17.776 -1.233 -11.070 1.00 72.88 168 CYS A C 1
ATOM 1316 O O . CYS A 1 168 ? 18.436 -0.997 -12.083 1.00 72.88 168 CYS A O 1
ATOM 1318 N N . VAL A 1 169 ? 16.463 -1.446 -11.107 1.00 77.19 169 VAL A N 1
ATOM 1319 C CA . VAL A 1 169 ? 15.664 -1.335 -12.334 1.00 77.19 169 VAL A CA 1
ATOM 1320 C C . VAL A 1 169 ? 15.479 0.134 -12.710 1.00 77.19 169 VAL A C 1
ATOM 1322 O O . VAL A 1 169 ? 15.220 0.979 -11.853 1.00 77.19 169 VAL A O 1
ATOM 1325 N N . LEU A 1 170 ? 15.599 0.446 -14.000 1.00 80.56 170 LEU A N 1
ATOM 1326 C CA . LEU A 1 170 ? 15.342 1.783 -14.518 1.00 80.56 170 LEU A CA 1
ATOM 1327 C C . LEU A 1 170 ? 13.843 2.008 -14.739 1.00 80.56 170 LEU A C 1
ATOM 1329 O O . LEU A 1 170 ? 13.152 1.196 -15.362 1.00 80.56 170 LEU A O 1
ATOM 1333 N N . VAL A 1 171 ? 13.362 3.162 -14.283 1.00 82.25 171 VAL A N 1
ATOM 1334 C CA . VAL A 1 171 ? 12.037 3.688 -14.621 1.00 82.25 171 VAL A CA 1
ATOM 1335 C C . VAL A 1 171 ? 12.198 4.650 -15.796 1.00 82.25 171 VAL A C 1
ATOM 1337 O O . VAL A 1 171 ? 13.039 5.550 -15.760 1.00 82.25 171 VAL A O 1
ATOM 1340 N N . ALA A 1 172 ? 11.414 4.461 -16.855 1.00 79.12 172 ALA A N 1
ATOM 1341 C CA . ALA A 1 172 ? 11.453 5.326 -18.023 1.00 79.12 172 ALA A CA 1
ATOM 1342 C C . ALA A 1 172 ? 10.800 6.678 -17.719 1.00 79.12 172 ALA A C 1
ATOM 1344 O O . ALA A 1 172 ? 9.635 6.756 -17.327 1.00 79.12 172 ALA A O 1
ATOM 1345 N N . THR A 1 173 ? 11.513 7.763 -18.013 1.00 70.00 173 THR A N 1
ATOM 1346 C CA . THR A 1 173 ? 10.922 9.099 -18.150 1.00 70.00 173 THR A CA 1
ATOM 1347 C C . THR A 1 173 ? 10.381 9.253 -19.569 1.00 70.00 173 THR A C 1
ATOM 1349 O O . THR A 1 173 ? 10.986 9.922 -20.407 1.00 70.00 173 THR A O 1
ATOM 1352 N N . SER A 1 174 ? 9.293 8.556 -19.886 1.00 64.81 174 SER A N 1
ATOM 1353 C CA . SER A 1 174 ? 8.666 8.629 -21.209 1.00 64.81 174 SER A CA 1
ATOM 1354 C C . SER A 1 174 ? 7.559 9.678 -21.256 1.00 64.81 174 SER A C 1
ATOM 1356 O O . SER A 1 174 ? 6.805 9.848 -20.300 1.00 64.81 174 SER A O 1
ATOM 1358 N N . THR A 1 175 ? 7.407 10.314 -22.413 1.00 62.09 175 THR A N 1
ATOM 1359 C CA . THR A 1 175 ? 6.240 11.120 -22.774 1.00 62.09 175 THR A CA 1
ATOM 1360 C C . THR A 1 175 ? 5.330 10.325 -23.724 1.00 62.09 175 THR A C 1
ATOM 1362 O O . THR A 1 175 ? 5.815 9.847 -24.749 1.00 62.09 175 THR A O 1
ATOM 1365 N N . PRO A 1 176 ? 4.018 10.204 -23.440 1.00 72.25 176 PRO A N 1
ATOM 1366 C CA . PRO A 1 176 ? 3.322 10.731 -22.266 1.00 72.25 176 PRO A CA 1
ATOM 1367 C C . PRO A 1 176 ? 3.619 9.927 -20.988 1.00 72.25 176 PRO A C 1
ATOM 1369 O O . PRO A 1 176 ? 3.892 8.727 -21.039 1.00 72.25 176 PRO A O 1
ATOM 1372 N N . THR A 1 177 ? 3.550 10.608 -19.843 1.00 75.69 177 THR A N 1
ATOM 1373 C CA . THR A 1 177 ? 3.593 9.979 -18.516 1.00 75.69 177 THR A CA 1
ATOM 1374 C C . THR A 1 177 ? 2.438 8.982 -18.397 1.00 75.69 177 THR A C 1
ATOM 1376 O O . THR A 1 177 ? 1.326 9.314 -18.829 1.00 75.69 177 THR A O 1
ATOM 1379 N N . PRO A 1 178 ? 2.655 7.779 -17.832 1.00 83.44 178 PRO A N 1
ATOM 1380 C CA . PRO A 1 178 ? 1.559 6.851 -17.604 1.00 83.44 178 PRO A CA 1
ATOM 1381 C C . PRO A 1 178 ? 0.507 7.507 -16.707 1.00 83.44 178 PRO A C 1
ATOM 1383 O O . PRO A 1 178 ? 0.825 8.242 -15.772 1.00 83.44 178 PRO A O 1
ATOM 1386 N N . THR A 1 179 ? -0.758 7.290 -17.048 1.00 82.31 179 THR A N 1
ATOM 1387 C CA . THR A 1 179 ? -1.891 7.851 -16.311 1.00 82.31 179 THR A CA 1
ATOM 1388 C C . THR A 1 179 ? -2.383 6.818 -15.311 1.00 82.31 17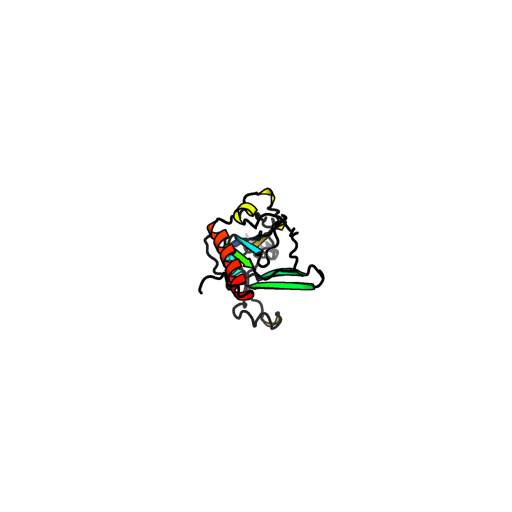9 THR A C 1
ATOM 1390 O O . THR A 1 179 ? -2.549 5.658 -15.678 1.00 82.31 179 THR A O 1
ATOM 1393 N N . THR A 1 180 ? -2.620 7.245 -14.075 1.00 86.06 180 THR A N 1
ATOM 1394 C CA . THR A 1 180 ? -3.230 6.417 -13.034 1.00 86.06 180 THR A CA 1
ATOM 1395 C C . THR A 1 180 ? -4.735 6.333 -13.247 1.00 86.06 180 THR A C 1
ATOM 1397 O O . THR A 1 180 ? -5.397 7.299 -13.638 1.00 86.06 180 THR A O 1
ATOM 1400 N N . ASN A 1 181 ? -5.294 5.168 -12.971 1.00 84.69 181 ASN A N 1
ATOM 1401 C CA . ASN A 1 181 ? -6.713 4.920 -12.868 1.00 84.69 181 ASN A CA 1
ATOM 1402 C C . ASN A 1 181 ? -7.031 4.080 -11.611 1.00 84.69 181 ASN A C 1
ATOM 1404 O O . ASN A 1 181 ? -7.394 2.903 -11.728 1.00 84.69 181 ASN A O 1
ATOM 1408 N N . PRO A 1 182 ? -7.091 4.726 -10.425 1.00 78.94 182 PRO A N 1
ATOM 1409 C CA . PRO A 1 182 ? -7.403 4.074 -9.143 1.00 78.94 182 PRO A CA 1
ATOM 1410 C C . PRO A 1 182 ? -8.789 3.413 -9.043 1.00 78.94 182 PRO A C 1
ATOM 1412 O O . PRO A 1 182 ? -9.191 2.893 -7.997 1.00 78.94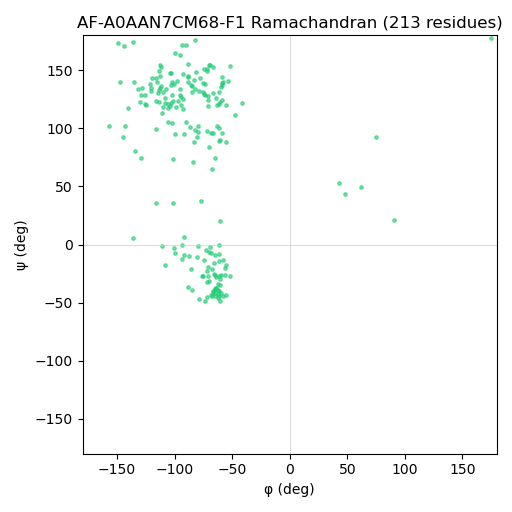 182 PRO A O 1
ATOM 1415 N N . CYS A 1 183 ? -9.580 3.497 -10.111 1.00 79.19 183 CYS A N 1
ATOM 1416 C CA . CYS A 1 183 ? -10.885 2.867 -10.266 1.00 79.19 183 CYS A CA 1
ATOM 1417 C C . CYS A 1 183 ? -10.816 1.480 -10.919 1.00 79.19 183 CYS A C 1
ATOM 1419 O O . CYS A 1 183 ? -11.832 0.782 -10.962 1.00 79.19 183 CYS A O 1
ATOM 1421 N N . LEU A 1 184 ? -9.655 1.074 -11.440 1.00 78.56 184 LEU A N 1
ATOM 1422 C CA . LEU A 1 184 ? -9.454 -0.280 -11.956 1.00 78.56 184 LEU A CA 1
ATOM 1423 C C . LEU A 1 184 ? -9.380 -1.304 -10.824 1.00 78.56 184 LEU A C 1
ATOM 1425 O O . LEU A 1 184 ? -9.886 -2.420 -10.977 1.00 78.56 184 LEU A O 1
ATOM 1429 N N . ILE A 1 185 ? -8.848 -0.900 -9.669 1.00 82.62 185 ILE A N 1
ATOM 1430 C CA . ILE A 1 185 ? -8.737 -1.782 -8.516 1.00 82.62 185 ILE A CA 1
ATOM 1431 C C . ILE A 1 185 ? -10.106 -2.050 -7.911 1.00 82.62 185 ILE A C 1
ATOM 1433 O O . ILE A 1 185 ? -10.794 -1.157 -7.405 1.00 82.62 185 ILE A O 1
ATOM 1437 N N . LYS A 1 186 ? -10.469 -3.334 -7.922 1.00 83.56 186 LYS A N 1
ATOM 1438 C CA . LYS A 1 186 ? -11.673 -3.849 -7.285 1.00 83.56 186 LYS A CA 1
ATOM 1439 C C . LYS A 1 186 ? -11.317 -4.814 -6.165 1.00 83.56 186 LYS A C 1
ATOM 1441 O O . LYS A 1 186 ? -10.652 -5.812 -6.398 1.00 83.56 186 LYS A O 1
ATOM 1446 N N . ILE A 1 187 ? -11.797 -4.519 -4.964 1.00 84.94 187 ILE A N 1
ATOM 1447 C CA . ILE A 1 187 ? -11.808 -5.405 -3.815 1.00 84.94 187 ILE A CA 1
ATOM 1448 C C . ILE A 1 187 ? -13.138 -6.156 -3.798 1.00 84.94 187 ILE A C 1
ATOM 1450 O O . ILE A 1 187 ? -14.217 -5.562 -3.718 1.00 84.94 187 ILE A O 1
ATOM 1454 N N . ASP A 1 188 ? -13.061 -7.472 -3.934 1.00 87.94 188 ASP A N 1
ATOM 1455 C CA . ASP A 1 188 ? -14.222 -8.330 -3.763 1.00 87.94 188 ASP A CA 1
ATOM 1456 C C . ASP A 1 188 ? -14.474 -8.620 -2.274 1.00 87.94 188 ASP A C 1
ATOM 1458 O O . ASP A 1 188 ? -13.724 -8.211 -1.382 1.00 87.94 188 ASP A O 1
ATOM 1462 N N . SER A 1 189 ? -15.567 -9.323 -1.987 1.00 87.94 189 SER A N 1
ATOM 1463 C CA . SER A 1 189 ? -15.924 -9.675 -0.614 1.00 87.94 189 SER A CA 1
ATOM 1464 C C . SER A 1 189 ? -14.905 -10.593 0.060 1.00 87.94 189 SER A C 1
ATOM 1466 O O . SER A 1 189 ? -14.797 -10.561 1.283 1.00 87.94 189 SER A O 1
ATOM 1468 N N . LEU A 1 190 ? -14.181 -11.419 -0.703 1.00 88.69 190 LEU A N 1
ATOM 1469 C CA . LEU A 1 190 ? -13.186 -12.338 -0.156 1.00 88.69 190 LEU A CA 1
ATOM 1470 C C . LEU A 1 190 ? -11.944 -11.563 0.293 1.00 88.69 190 LEU A C 1
ATOM 1472 O O . LEU A 1 190 ? -11.516 -11.712 1.435 1.00 88.69 190 LEU A O 1
ATOM 1476 N N . ALA A 1 191 ? -11.421 -10.685 -0.561 1.00 88.31 191 ALA A N 1
ATOM 1477 C CA . ALA A 1 191 ? -10.310 -9.800 -0.236 1.00 88.31 191 ALA A CA 1
ATOM 1478 C C . ALA A 1 191 ? -10.678 -8.841 0.909 1.00 88.31 191 ALA A C 1
ATOM 1480 O O . ALA A 1 191 ? -9.910 -8.676 1.854 1.00 88.31 191 ALA A O 1
ATOM 1481 N N . ALA A 1 192 ? -11.888 -8.271 0.899 1.00 88.75 192 ALA A N 1
ATOM 1482 C CA . ALA A 1 192 ? -12.359 -7.421 1.993 1.00 88.75 192 ALA A CA 1
ATOM 1483 C C . ALA A 1 192 ? -12.458 -8.176 3.332 1.00 88.75 192 ALA A C 1
ATOM 1485 O O . ALA A 1 192 ? -12.106 -7.628 4.382 1.00 88.75 192 ALA A O 1
ATOM 1486 N N . ALA A 1 193 ? -12.910 -9.435 3.306 1.00 88.81 193 ALA A N 1
ATOM 1487 C CA . ALA A 1 193 ? -12.946 -10.292 4.487 1.00 88.81 193 ALA A CA 1
ATOM 1488 C C . ALA A 1 193 ? -11.533 -10.635 4.983 1.00 88.81 193 ALA A C 1
ATOM 1490 O O . ALA A 1 193 ? -11.299 -10.588 6.188 1.00 88.81 193 ALA A O 1
ATOM 1491 N N . ALA A 1 194 ? -10.591 -10.909 4.074 1.00 88.75 194 ALA A N 1
ATOM 1492 C CA . ALA A 1 194 ? -9.194 -11.169 4.415 1.00 88.75 194 ALA A CA 1
ATOM 1493 C C . ALA A 1 194 ? -8.545 -9.966 5.117 1.00 88.75 194 ALA A C 1
ATOM 1495 O O . ALA A 1 194 ? -8.012 -10.122 6.210 1.00 88.75 194 ALA A O 1
ATOM 1496 N N . ILE A 1 195 ? -8.695 -8.752 4.574 1.00 88.06 195 ILE A N 1
ATOM 1497 C CA . ILE A 1 195 ? -8.167 -7.526 5.201 1.00 88.06 195 ILE A CA 1
ATOM 1498 C C . ILE A 1 195 ? -8.802 -7.291 6.578 1.00 88.06 195 ILE A C 1
ATOM 1500 O O . ILE A 1 195 ? -8.126 -6.914 7.537 1.00 88.06 195 ILE A O 1
ATOM 1504 N N . SER A 1 196 ? -10.108 -7.538 6.703 1.00 86.75 196 SER A N 1
ATOM 1505 C CA . SER A 1 196 ? -10.809 -7.417 7.987 1.00 86.75 196 SER A CA 1
ATOM 1506 C C . SER A 1 196 ? -10.296 -8.433 9.015 1.00 86.75 196 SER A C 1
ATOM 1508 O O . SER A 1 196 ? -10.170 -8.105 10.196 1.00 86.75 196 SER A O 1
ATOM 1510 N N . ALA A 1 197 ? -9.963 -9.649 8.574 1.00 87.38 197 ALA A N 1
ATOM 1511 C CA . ALA A 1 197 ? -9.354 -10.673 9.413 1.00 87.38 197 ALA A CA 1
ATOM 1512 C C . ALA A 1 197 ? -7.930 -10.282 9.841 1.00 87.38 197 ALA A C 1
ATOM 1514 O O . ALA A 1 197 ? -7.637 -10.367 11.031 1.00 87.38 197 ALA A O 1
ATOM 1515 N N . SER A 1 198 ? -7.096 -9.757 8.931 1.00 88.19 198 SER A N 1
ATOM 1516 C CA . SER A 1 198 ? -5.772 -9.202 9.262 1.00 88.19 198 SER A CA 1
ATOM 1517 C C . SER A 1 198 ? -5.873 -8.110 10.334 1.00 88.19 198 SER A C 1
ATOM 1519 O O . SER A 1 198 ? -5.099 -8.091 11.292 1.00 88.19 198 SER A O 1
ATOM 1521 N N . ALA A 1 199 ? -6.863 -7.215 10.222 1.00 85.06 199 ALA A N 1
ATOM 1522 C CA . ALA A 1 199 ? -7.081 -6.154 11.206 1.00 85.06 199 ALA A CA 1
ATOM 1523 C C . ALA A 1 199 ? -7.467 -6.700 12.587 1.00 85.06 199 ALA A C 1
ATOM 1525 O O . ALA A 1 199 ? -6.953 -6.233 13.609 1.00 85.06 199 ALA A O 1
ATOM 1526 N N . LYS A 1 200 ? -8.331 -7.721 12.627 1.00 85.31 200 LYS A N 1
ATOM 1527 C CA . LYS A 1 200 ? -8.712 -8.402 13.870 1.00 85.31 200 LYS A CA 1
ATOM 1528 C C . LYS A 1 200 ? -7.536 -9.167 14.484 1.00 85.31 200 LYS A C 1
ATOM 1530 O O . LYS A 1 200 ? -7.359 -9.100 15.696 1.00 85.31 200 LYS A O 1
ATOM 1535 N N . ASP A 1 201 ? -6.715 -9.834 13.679 1.00 86.81 201 ASP A N 1
ATOM 1536 C CA . ASP A 1 201 ? -5.522 -10.545 14.151 1.00 86.81 201 ASP A CA 1
ATOM 1537 C C . ASP A 1 201 ? -4.504 -9.582 14.786 1.00 86.81 201 ASP A C 1
ATOM 1539 O O . ASP A 1 201 ? -4.061 -9.773 15.920 1.00 86.81 201 ASP A O 1
ATOM 1543 N N . LYS A 1 202 ? -4.227 -8.449 14.129 1.00 84.31 202 LYS A N 1
ATOM 1544 C CA . LYS A 1 202 ? -3.375 -7.390 14.696 1.00 84.31 202 LYS A CA 1
ATOM 1545 C C . LYS A 1 202 ? -3.933 -6.830 15.999 1.00 84.31 202 LYS A C 1
ATOM 1547 O O . LYS A 1 202 ? -3.175 -6.638 16.952 1.00 84.31 202 LYS A O 1
ATOM 1552 N N . GLN A 1 203 ? -5.245 -6.605 16.069 1.00 84.38 203 GLN A N 1
ATOM 1553 C CA . GLN A 1 203 ? -5.908 -6.219 17.313 1.00 84.38 203 GLN A CA 1
ATOM 1554 C C . GLN A 1 203 ? -5.682 -7.265 18.410 1.00 84.38 203 GLN A C 1
ATOM 1556 O O . GLN A 1 203 ? -5.351 -6.912 19.540 1.00 84.38 203 GLN A O 1
ATOM 1561 N N . CYS A 1 204 ? -5.814 -8.546 18.082 1.00 85.94 204 CYS A N 1
ATOM 1562 C CA . CYS A 1 204 ? -5.610 -9.641 19.018 1.00 85.94 204 CYS A CA 1
ATOM 1563 C C . CYS A 1 204 ? -4.190 -9.691 19.578 1.00 85.94 204 CYS A C 1
ATOM 1565 O O . CYS A 1 204 ? -4.007 -9.802 20.793 1.00 85.94 204 CYS A O 1
ATOM 1567 N N . ILE A 1 205 ? -3.193 -9.525 18.712 1.00 83.81 205 ILE A N 1
ATOM 1568 C CA . ILE A 1 205 ? -1.781 -9.512 19.097 1.00 83.81 205 ILE A CA 1
ATOM 1569 C C . ILE A 1 205 ? -1.465 -8.310 20.000 1.00 83.81 205 ILE A C 1
ATOM 1571 O O . ILE A 1 205 ? -0.774 -8.456 21.011 1.00 83.81 205 ILE A O 1
ATOM 1575 N N . LEU A 1 206 ? -1.965 -7.122 19.646 1.00 81.94 206 LEU A N 1
ATOM 1576 C CA . LEU A 1 206 ? -1.572 -5.866 20.289 1.00 81.94 206 LEU A CA 1
ATOM 1577 C C . LEU A 1 206 ? -2.365 -5.553 21.564 1.00 81.94 206 LEU A C 1
ATOM 1579 O O . LEU A 1 206 ? -1.782 -5.079 22.538 1.00 81.94 206 LEU A O 1
ATOM 1583 N N . ASP A 1 207 ? -3.669 -5.831 21.581 1.00 82.69 207 ASP A N 1
ATOM 1584 C CA . ASP A 1 207 ? -4.549 -5.508 22.711 1.00 82.69 207 ASP A CA 1
ATOM 1585 C C . ASP A 1 207 ? -4.837 -6.707 23.628 1.00 82.69 207 ASP A C 1
ATOM 1587 O O . ASP A 1 207 ? -5.424 -6.517 24.694 1.00 82.69 207 ASP A O 1
ATOM 1591 N N . ARG A 1 208 ? -4.417 -7.930 23.255 1.00 72.50 208 ARG A N 1
ATOM 1592 C CA . ARG A 1 208 ? -4.675 -9.177 24.008 1.00 72.50 208 ARG A CA 1
ATOM 1593 C C . ARG A 1 208 ? -6.144 -9.314 24.423 1.00 72.50 208 ARG A C 1
ATOM 1595 O O . ARG A 1 208 ? -6.461 -9.624 25.573 1.00 72.50 208 ARG A O 1
ATOM 1602 N N . THR A 1 209 ? -7.056 -9.010 23.503 1.00 67.06 209 THR A N 1
ATOM 1603 C CA . THR A 1 209 ? -8.492 -9.020 23.794 1.00 67.06 209 THR A CA 1
ATOM 1604 C C . THR A 1 209 ? -9.025 -10.449 23.962 1.00 67.06 209 THR A C 1
ATOM 1606 O O . THR A 1 209 ? -8.545 -11.347 23.281 1.00 67.06 209 THR A O 1
ATOM 1609 N N . PRO A 1 210 ? -10.056 -10.678 24.796 1.00 63.16 210 PRO A N 1
ATOM 1610 C CA . PRO A 1 210 ? -10.638 -12.010 25.014 1.00 63.16 210 PRO A CA 1
ATOM 1611 C C . PRO A 1 210 ? -11.477 -12.550 23.840 1.00 63.16 210 PRO A C 1
ATOM 1613 O O . PRO A 1 210 ? -11.937 -13.682 23.899 1.00 63.16 210 PRO A O 1
ATOM 1616 N N . ASP A 1 211 ? -11.695 -11.755 22.791 1.00 70.00 211 ASP A N 1
ATOM 1617 C CA . ASP A 1 211 ? -12.529 -12.081 21.623 1.00 70.00 211 ASP A CA 1
ATOM 1618 C C . ASP A 1 211 ? -11.678 -12.498 20.407 1.00 70.00 211 ASP A C 1
ATOM 1620 O O . ASP A 1 211 ? -11.945 -12.120 19.264 1.00 70.00 211 ASP A O 1
ATOM 1624 N N . CYS A 1 212 ? -10.574 -13.190 20.678 1.00 74.50 212 CYS A N 1
ATOM 1625 C CA . CYS A 1 212 ? -9.617 -13.647 19.679 1.00 74.50 212 CYS A CA 1
ATOM 1626 C C . CYS A 1 212 ? -9.810 -15.138 19.424 1.00 74.50 212 CYS A C 1
ATOM 1628 O O . CYS A 1 212 ? -10.019 -15.874 20.388 1.00 74.50 212 CYS A O 1
ATOM 1630 N N . PRO A 1 213 ? -9.770 -15.589 18.158 1.00 67.25 213 PRO A N 1
ATOM 1631 C CA . PRO A 1 213 ? -9.821 -17.014 17.864 1.00 67.25 213 PRO A CA 1
ATOM 1632 C C . PRO A 1 213 ? -8.651 -17.733 18.548 1.00 67.25 213 PRO A C 1
ATOM 1634 O O . PRO A 1 213 ? -7.561 -17.167 18.661 1.00 67.25 213 PRO A O 1
ATOM 1637 N N . ASP A 1 214 ? -8.889 -18.962 19.011 1.00 60.25 214 ASP A N 1
ATOM 1638 C CA . ASP A 1 214 ? -7.827 -19.822 19.534 1.00 60.25 214 ASP A CA 1
ATOM 1639 C C . ASP A 1 214 ? -6.777 -20.033 18.429 1.00 60.25 214 ASP A C 1
ATOM 1641 O O . ASP A 1 214 ? -7.124 -20.415 17.308 1.00 60.25 214 ASP A O 1
ATOM 1645 N N . GLN A 1 215 ? -5.523 -19.699 18.740 1.00 53.28 215 GLN A N 1
ATOM 1646 C CA . GLN A 1 215 ? -4.398 -19.669 17.799 1.00 53.28 215 GLN A CA 1
ATOM 1647 C C . GLN A 1 215 ? -3.870 -21.068 17.464 1.00 53.28 215 GLN A C 1
ATOM 1649 O O . GLN A 1 215 ? -3.777 -21.905 18.393 1.00 53.28 215 GLN A O 1
#

Organism: NCBI:txid1126955

Secondary structure (DSSP, 8-state):
---------------------PPEEEEEEEEEEES-SS-----TTPPEEEEEESTHHHHHH-PEEEEEEEESS-TT-EEEEEEEGGGS---SSSPEEEEE----SSEE-SS---TTPPPP-HHHHHH-GGG--GGGEEEEEEEEEEEE--GGGS-HHHHTT-TTTTEEEEEP-PSSPPPP-TTS----HHHHHHHHHHHHHHHHHHH--SSPPP-

pLDDT: mean 70.33, std 14.86, range [28.62, 90.19]

Foldseek 3Di:
DDDDDDDDPPPPVPPPPPPVLFAQPDKKKKFFLPDFQDEAADDQWGKGKIKIDPQVVCCQQQDKDWAWKAFQVHRVDIDIDIDGCNPPDGDPPDTDMDIDTDGPPGIDDPYDYDHPDDHDDSQVNLVDLVGDDLVRMAMWRWGPDKDFDDPVPDDPVVCVPDVVPRIHTDTGPDPPHDTDDNSVHGDDPVNSVVVVVVSLVNCCVPVVDPPDPDD

Solvent-accessible surface area (backbone atoms only — not comparable to full-atom values): 13268 Å² total; per-residue (Å²): 138,88,83,87,83,85,84,86,79,79,75,77,73,72,84,70,78,71,69,79,73,57,63,61,73,42,65,34,34,43,20,56,68,31,79,54,101,54,72,36,35,81,49,46,43,57,57,40,30,35,35,25,44,55,36,64,51,46,74,65,59,55,55,70,49,76,47,71,36,21,27,63,92,43,69,90,48,59,51,78,45,75,47,66,52,77,78,57,86,68,48,91,66,74,65,41,75,50,73,52,67,54,83,45,84,64,51,38,47,102,55,63,64,42,88,89,49,66,78,87,51,66,45,65,63,60,70,46,69,92,63,52,48,53,86,41,34,49,41,41,35,35,27,80,46,69,45,76,53,67,77,88,78,54,68,73,71,56,63,74,71,46,88,77,65,52,55,44,54,42,68,49,92,52,88,77,68,64,76,46,60,49,65,74,60,69,60,48,72,64,58,41,47,51,54,52,46,54,33,50,50,52,46,31,73,74,66,65,50,92,91,49,78,90,127

Nearest PDB structures (foldseek):
  8ayh-assembly1_B  TM=4.658E-01  e=5.326E+00  Naja kaouthia
  8enu-assembly1_G  TM=2.241E-01  e=1.205E+00  Homo sapiens
  7q61-assembly1_A  TM=3.420E-01  e=4.456E+00  Homo sapiens

Sequence (215 aa):
MRLSSPAVWSFVTSLVCLYVVAEPAGVLEIDLVFPRNKTYEPTPYMPVVFGFHNGELVRRLRPDIVISILNKADPNNSEDYIERLVTVNWTSNEPNFVEIIDKHTTRLSSFVMKKGRKPVDLVAIIANNETCTDTLGIALNVTDATVYISPSNWSATVLASDPELETCVLVATSTPTPTTNPCLIKIDSLAAAAISASAKDKQCILDRTPDCPDQ